Protein AF-A0A5C7QCT7-F1 (afdb_monomer_lite)

pLDDT: mean 80.95, std 17.1, range [27.09, 96.56]

Structure (mmCIF, N/CA/C/O backbone):
data_AF-A0A5C7QCT7-F1
#
_entry.id   AF-A0A5C7QCT7-F1
#
loop_
_atom_site.group_PDB
_atom_site.id
_atom_site.type_symbol
_atom_site.label_atom_id
_atom_site.label_alt_id
_atom_site.label_comp_id
_atom_site.label_asym_id
_atom_site.label_entity_id
_atom_site.label_seq_id
_atom_site.pdbx_PDB_ins_code
_atom_site.Cartn_x
_atom_site.Cartn_y
_atom_site.Cartn_z
_atom_site.occupancy
_atom_site.B_iso_or_equiv
_atom_site.auth_seq_id
_atom_site.auth_comp_id
_atom_site.auth_asym_id
_atom_site.auth_atom_id
_atom_site.pdbx_PDB_model_num
ATOM 1 N N . MET A 1 1 ? 19.331 42.816 -29.628 1.00 43.22 1 MET A N 1
ATOM 2 C CA . MET A 1 1 ? 18.236 43.019 -28.658 1.00 43.22 1 MET A CA 1
ATOM 3 C C . MET A 1 1 ? 16.959 42.459 -29.254 1.00 43.22 1 MET A C 1
ATOM 5 O O . MET A 1 1 ? 16.565 42.943 -30.300 1.00 43.22 1 MET A O 1
ATOM 9 N N . ILE A 1 2 ? 16.395 41.422 -28.635 1.00 27.62 2 ILE A N 1
ATOM 10 C CA . ILE A 1 2 ? 14.971 41.228 -28.303 1.00 27.62 2 ILE A CA 1
ATOM 11 C C . ILE A 1 2 ? 14.933 39.955 -27.448 1.00 27.62 2 ILE A C 1
ATOM 13 O O . ILE A 1 2 ? 15.479 38.917 -27.816 1.00 27.62 2 ILE A O 1
ATOM 17 N N . SER A 1 3 ? 14.366 40.104 -26.258 1.00 38.06 3 SER A N 1
ATOM 18 C CA . SER A 1 3 ? 14.102 39.074 -25.263 1.00 38.06 3 SER A CA 1
ATOM 19 C C . SER A 1 3 ? 13.035 38.099 -25.755 1.00 38.06 3 SER A C 1
ATOM 21 O O . SER A 1 3 ? 11.989 38.538 -26.229 1.00 38.06 3 SER A O 1
ATOM 23 N N . GLY A 1 4 ? 13.246 36.801 -25.553 1.00 30.11 4 GLY A N 1
ATOM 24 C CA . GLY A 1 4 ? 12.199 35.790 -25.657 1.00 30.11 4 GLY A CA 1
ATOM 25 C C . GLY A 1 4 ? 12.134 34.988 -24.368 1.00 30.11 4 GLY A C 1
ATOM 26 O O . GLY A 1 4 ? 12.815 33.977 -24.235 1.00 30.11 4 GLY A O 1
ATOM 27 N N . TRP A 1 5 ? 11.337 35.458 -23.411 1.00 27.09 5 TRP A N 1
ATOM 28 C CA . TRP A 1 5 ? 10.826 34.596 -22.351 1.00 27.09 5 TRP A CA 1
ATOM 29 C C . TRP A 1 5 ? 9.927 33.525 -22.982 1.00 27.09 5 TRP A C 1
ATOM 31 O O . TRP A 1 5 ? 9.072 33.833 -23.808 1.00 27.09 5 TRP A O 1
ATOM 41 N N . GLY A 1 6 ? 10.168 32.272 -22.599 1.00 32.69 6 GLY A N 1
ATOM 42 C CA . GLY A 1 6 ? 9.512 31.068 -23.119 1.00 32.69 6 GLY A CA 1
ATOM 43 C C . GLY A 1 6 ? 10.271 29.803 -22.705 1.00 32.69 6 GLY A C 1
ATOM 44 O O . GLY A 1 6 ? 10.499 28.911 -23.515 1.00 32.69 6 GLY A O 1
ATOM 45 N N . ILE A 1 7 ? 10.747 29.787 -21.457 1.00 42.41 7 ILE A N 1
ATOM 46 C CA . ILE A 1 7 ? 11.470 28.685 -20.819 1.00 42.41 7 ILE A CA 1
ATOM 47 C C . ILE A 1 7 ? 10.429 27.836 -20.067 1.00 42.41 7 ILE A C 1
ATOM 49 O O . ILE A 1 7 ? 9.897 28.289 -19.058 1.00 42.41 7 ILE A O 1
ATOM 53 N N . GLY A 1 8 ? 10.159 26.623 -20.579 1.00 42.16 8 GLY A N 1
ATOM 54 C CA . GLY A 1 8 ? 9.272 25.580 -20.009 1.00 42.16 8 GLY A CA 1
ATOM 55 C C . GLY A 1 8 ? 7.767 25.905 -20.074 1.00 42.16 8 GLY A C 1
ATOM 56 O O . GLY A 1 8 ? 7.447 27.067 -20.306 1.00 42.16 8 GLY A O 1
ATOM 57 N N . PRO A 1 9 ? 6.812 24.964 -19.860 1.00 40.19 9 PRO A N 1
ATOM 58 C CA . PRO A 1 9 ? 6.896 23.585 -19.342 1.00 40.19 9 PRO A CA 1
ATOM 59 C C . PRO A 1 9 ? 6.078 22.542 -20.172 1.00 40.19 9 PRO A C 1
ATOM 61 O O . PRO A 1 9 ? 5.426 22.890 -21.147 1.00 40.19 9 PRO A O 1
ATOM 64 N N . TYR A 1 10 ? 6.135 21.261 -19.772 1.00 30.91 10 TYR A N 1
ATOM 65 C CA . TYR A 1 10 ? 5.107 20.198 -19.885 1.00 30.91 10 TYR A CA 1
ATOM 66 C C . TYR A 1 10 ? 4.130 20.182 -21.090 1.00 30.91 10 TYR A C 1
ATOM 68 O O . TYR A 1 10 ? 3.283 21.056 -21.238 1.00 30.91 10 TYR A O 1
ATOM 76 N N . GLY A 1 11 ? 4.152 19.085 -21.871 1.00 33.38 11 GLY A N 1
ATOM 77 C CA . GLY A 1 11 ? 3.084 18.759 -22.839 1.00 33.38 11 GLY A CA 1
ATOM 78 C C . GLY A 1 11 ? 3.499 18.457 -24.287 1.00 33.38 11 GLY A C 1
ATOM 79 O O . GLY A 1 11 ? 2.642 18.462 -25.163 1.00 33.38 11 GLY A O 1
ATOM 80 N N . ARG A 1 12 ? 4.773 18.173 -24.592 1.00 37.97 12 ARG A N 1
ATOM 81 C CA . ARG A 1 12 ? 5.225 17.870 -25.970 1.00 37.97 12 ARG A CA 1
ATOM 82 C C . ARG A 1 12 ? 5.075 16.396 -26.373 1.00 37.97 12 ARG A C 1
ATOM 84 O O . ARG A 1 12 ? 6.008 15.790 -26.889 1.00 37.97 12 ARG A O 1
ATOM 91 N N . VAL A 1 13 ? 3.870 15.848 -26.232 1.00 39.47 13 VAL A N 1
ATOM 92 C CA . VAL A 1 13 ? 3.404 14.894 -27.250 1.00 39.47 13 VAL A CA 1
ATOM 93 C C . VAL A 1 13 ? 3.100 15.745 -28.480 1.00 39.47 13 VAL A C 1
ATOM 95 O O . VAL A 1 13 ? 2.254 16.636 -28.433 1.00 39.47 13 VAL A O 1
ATOM 98 N N . GLY A 1 14 ? 3.874 15.564 -29.547 1.00 36.72 14 GLY A N 1
ATOM 99 C CA . GLY A 1 14 ? 3.739 16.361 -30.760 1.00 36.72 14 GLY A CA 1
ATOM 100 C C . GLY A 1 14 ? 2.446 16.031 -31.501 1.00 36.72 14 GLY A C 1
ATOM 101 O O . GLY A 1 14 ? 2.358 15.000 -32.159 1.00 36.72 14 GLY A O 1
ATOM 102 N N . TRP A 1 15 ? 1.474 16.941 -31.450 1.00 34.75 15 TRP A N 1
ATOM 103 C CA . TRP A 1 15 ? 0.597 17.164 -32.596 1.00 34.75 15 TRP A CA 1
ATOM 104 C C . TRP A 1 15 ? 1.438 17.805 -33.699 1.00 34.75 15 TRP A C 1
ATOM 106 O O . TRP A 1 15 ? 2.032 18.864 -33.503 1.00 34.75 15 TRP A O 1
ATOM 116 N N . GLY A 1 16 ? 1.510 17.126 -34.839 1.00 33.88 16 GLY A N 1
ATOM 117 C CA . GLY A 1 16 ? 2.408 17.457 -35.938 1.00 33.88 16 GLY A CA 1
ATOM 118 C C . GLY A 1 16 ? 3.346 16.289 -36.180 1.00 33.88 16 GLY A C 1
ATOM 119 O O . GLY A 1 16 ? 4.324 16.102 -35.464 1.00 33.88 16 GLY A O 1
ATOM 120 N N . VAL A 1 17 ? 3.009 15.478 -37.179 1.00 36.09 17 VAL A N 1
ATOM 121 C CA . VAL A 1 17 ? 3.882 14.434 -37.710 1.00 36.09 17 VAL A CA 1
ATOM 122 C C . VAL A 1 17 ? 5.202 15.113 -38.071 1.00 36.09 17 VAL A C 1
ATOM 124 O O . VAL A 1 17 ? 5.250 15.882 -39.030 1.00 36.09 17 VAL A O 1
ATOM 127 N N . SER A 1 18 ? 6.255 14.901 -37.277 1.00 42.00 18 SER A N 1
ATOM 128 C CA . SER A 1 18 ? 7.597 15.294 -37.695 1.00 42.00 18 SER A CA 1
ATOM 129 C C . SER A 1 18 ? 7.842 14.638 -39.044 1.00 42.00 18 SER A C 1
ATOM 131 O O . SER A 1 18 ? 7.665 13.423 -39.176 1.00 42.00 18 SER A O 1
ATOM 133 N N . ALA A 1 19 ? 8.215 15.448 -40.038 1.00 43.91 19 ALA A N 1
ATOM 134 C CA . ALA A 1 19 ? 8.759 14.950 -41.292 1.00 43.91 19 ALA A CA 1
ATOM 135 C C . ALA A 1 19 ? 9.770 13.831 -40.980 1.00 43.91 19 ALA A C 1
ATOM 137 O O . ALA A 1 19 ? 10.462 13.941 -39.958 1.00 43.91 19 ALA A O 1
ATOM 138 N N . PRO A 1 20 ? 9.826 12.749 -41.780 1.00 51.75 20 PRO A N 1
ATOM 139 C CA . PRO A 1 20 ? 10.780 11.677 -41.542 1.00 51.75 20 PRO A CA 1
ATOM 140 C C . PRO A 1 20 ? 12.158 12.313 -41.398 1.00 51.75 20 PRO A C 1
ATOM 142 O O . PRO A 1 20 ? 12.655 12.967 -42.308 1.00 51.75 20 PRO A O 1
ATOM 145 N N . SER A 1 21 ? 12.717 12.212 -40.195 1.00 57.94 21 SER A N 1
ATOM 146 C CA . SER A 1 21 ? 14.095 12.609 -39.971 1.00 57.94 21 SER A CA 1
ATOM 147 C C . SER A 1 21 ? 14.936 11.715 -40.871 1.00 57.94 21 SER A C 1
ATOM 149 O O . SER A 1 21 ? 14.791 10.495 -40.825 1.00 57.94 21 SER A O 1
ATOM 151 N N . ASP A 1 22 ? 15.858 12.285 -41.640 1.00 69.00 22 ASP A N 1
ATOM 152 C CA . ASP A 1 22 ? 16.810 11.497 -42.439 1.00 69.00 22 ASP A CA 1
ATOM 153 C C . ASP A 1 22 ? 17.754 10.651 -41.558 1.00 69.00 22 ASP A C 1
ATOM 155 O O . ASP A 1 22 ? 18.641 9.958 -42.049 1.00 69.00 22 ASP A O 1
ATOM 159 N N . LYS A 1 23 ? 17.594 10.736 -40.230 1.00 81.44 23 LYS A N 1
ATOM 160 C CA . LYS A 1 23 ? 18.382 10.040 -39.219 1.00 81.44 23 LYS A CA 1
ATOM 161 C C . LYS A 1 23 ? 17.479 9.338 -38.211 1.00 81.44 23 LYS A C 1
ATOM 163 O O . LYS A 1 23 ? 16.585 9.964 -37.620 1.00 81.44 23 LYS A O 1
ATOM 168 N N . LEU A 1 24 ? 17.756 8.061 -37.983 1.00 86.12 24 LEU A N 1
ATOM 169 C CA . LEU A 1 24 ? 17.286 7.322 -36.820 1.00 86.12 24 LEU A CA 1
ATOM 170 C C . LEU A 1 24 ? 18.184 7.705 -35.634 1.00 86.12 24 LEU A C 1
ATOM 172 O O . LEU A 1 24 ? 19.406 7.642 -35.758 1.00 86.12 24 LEU A O 1
ATOM 176 N N . ILE A 1 25 ? 17.585 8.129 -34.519 1.00 89.06 25 ILE A N 1
ATOM 177 C CA . ILE A 1 25 ? 18.303 8.513 -33.294 1.00 89.06 25 ILE A CA 1
ATOM 178 C C . ILE A 1 25 ? 17.693 7.846 -32.059 1.00 89.06 25 ILE A C 1
ATOM 180 O O . ILE A 1 25 ? 16.474 7.648 -31.989 1.00 89.06 25 ILE A O 1
ATOM 184 N N . LEU A 1 26 ? 18.542 7.548 -31.074 1.00 91.25 26 LEU A N 1
ATOM 185 C CA . LEU A 1 26 ? 18.129 7.159 -29.727 1.00 91.25 26 LEU A CA 1
ATOM 186 C C . LEU A 1 26 ? 17.790 8.429 -28.933 1.00 91.25 26 LEU A C 1
ATOM 188 O O . LEU A 1 26 ? 18.645 9.286 -28.735 1.00 91.25 26 LEU A O 1
ATOM 192 N N . LEU A 1 27 ? 16.538 8.563 -28.500 1.00 90.94 27 LEU A N 1
ATOM 193 C CA . LEU A 1 27 ? 16.045 9.729 -27.763 1.00 90.94 27 LEU A CA 1
ATOM 194 C C . LEU A 1 27 ? 16.330 9.625 -26.266 1.00 90.94 27 LEU A C 1
ATOM 196 O O . LEU A 1 27 ? 16.757 10.599 -25.650 1.00 90.94 27 LEU A O 1
ATOM 200 N N . SER A 1 28 ? 16.061 8.461 -25.675 1.00 90.88 28 SER A N 1
ATOM 201 C CA . SER A 1 28 ? 16.277 8.227 -24.249 1.00 90.88 28 SER A CA 1
ATOM 202 C C . SER A 1 28 ? 16.467 6.748 -23.931 1.00 90.88 28 SER A C 1
ATOM 204 O O . SER A 1 28 ? 16.095 5.868 -24.713 1.00 90.88 28 SER A O 1
ATOM 206 N N . ALA A 1 29 ? 17.051 6.500 -22.761 1.00 93.19 29 ALA A N 1
ATOM 207 C CA . ALA A 1 29 ? 17.133 5.198 -22.122 1.00 93.19 29 ALA A CA 1
ATOM 208 C C . ALA A 1 29 ? 16.590 5.325 -20.696 1.00 93.19 29 ALA A C 1
ATOM 210 O O . ALA A 1 29 ? 16.866 6.316 -20.020 1.00 93.19 29 ALA A O 1
ATOM 211 N N . GLU A 1 30 ? 15.809 4.350 -20.244 1.00 91.50 30 GLU A N 1
ATOM 212 C CA . GLU A 1 30 ? 15.172 4.378 -18.924 1.00 91.50 30 GLU A CA 1
ATOM 213 C C . GLU A 1 30 ? 15.147 2.975 -18.319 1.00 91.50 30 GLU A C 1
ATOM 215 O O . GLU A 1 30 ? 14.733 2.016 -18.968 1.00 91.50 30 GLU A O 1
ATOM 220 N N . ALA A 1 31 ? 15.576 2.830 -17.064 1.00 91.38 31 ALA A N 1
ATOM 221 C CA . ALA A 1 31 ? 15.447 1.563 -16.355 1.00 91.38 31 ALA A CA 1
ATOM 222 C C . ALA A 1 31 ? 13.991 1.375 -15.901 1.00 91.38 31 ALA A C 1
ATOM 224 O O . ALA A 1 31 ? 13.511 2.084 -15.019 1.00 91.38 31 ALA A O 1
ATOM 225 N N . ILE A 1 32 ? 13.289 0.417 -16.506 1.00 88.25 32 ILE A N 1
ATOM 226 C CA . ILE A 1 32 ? 11.874 0.136 -16.209 1.00 88.25 32 ILE A CA 1
ATOM 227 C C . ILE A 1 32 ? 11.703 -1.013 -15.211 1.00 88.25 32 ILE A C 1
ATOM 229 O O . ILE A 1 32 ? 10.661 -1.131 -14.567 1.00 88.25 32 ILE A O 1
ATOM 233 N N . ARG A 1 33 ? 12.719 -1.875 -15.081 1.00 87.31 33 ARG A N 1
ATOM 234 C CA . ARG A 1 33 ? 12.805 -2.955 -14.087 1.00 87.31 33 ARG A CA 1
ATOM 235 C C . ARG A 1 33 ? 14.252 -3.143 -13.666 1.00 87.31 33 ARG A C 1
ATOM 237 O O . ARG A 1 33 ? 15.163 -2.654 -14.329 1.00 87.31 33 ARG A O 1
ATOM 244 N N . GLU A 1 34 ? 14.467 -3.903 -12.594 1.00 89.06 34 GLU A N 1
ATOM 245 C CA . GLU A 1 34 ? 15.812 -4.165 -12.073 1.00 89.06 34 GLU A CA 1
ATOM 246 C C . GLU A 1 34 ? 16.770 -4.699 -13.145 1.00 89.06 34 GLU A C 1
ATOM 248 O O . GLU A 1 34 ? 17.944 -4.365 -13.116 1.00 89.06 34 GLU A O 1
ATOM 253 N N . ASN A 1 35 ? 16.288 -5.484 -14.108 1.00 93.00 35 ASN A N 1
ATOM 254 C CA . ASN A 1 35 ? 17.076 -6.085 -15.184 1.00 93.00 35 ASN A CA 1
ATOM 255 C C . ASN A 1 35 ? 16.547 -5.736 -16.589 1.00 93.00 35 ASN A C 1
ATOM 257 O O . ASN A 1 35 ? 16.746 -6.515 -17.519 1.00 93.00 35 ASN A O 1
ATOM 261 N N . CYS A 1 36 ? 15.840 -4.614 -16.750 1.00 93.25 36 CYS A N 1
ATOM 262 C CA . CYS A 1 36 ? 15.274 -4.226 -18.042 1.00 93.25 36 CYS A CA 1
ATOM 263 C C . CYS A 1 36 ? 15.368 -2.716 -18.274 1.00 93.25 36 CYS A C 1
ATOM 265 O O . CYS A 1 36 ? 14.981 -1.915 -17.415 1.00 93.25 36 CYS A O 1
ATOM 267 N N . VAL A 1 37 ? 15.857 -2.344 -19.456 1.00 93.69 37 VAL A N 1
ATOM 268 C CA . VAL A 1 37 ? 16.038 -0.961 -19.900 1.00 93.69 37 VAL A CA 1
ATOM 269 C C . VAL A 1 37 ? 15.195 -0.728 -21.143 1.00 93.69 37 VAL A C 1
ATOM 271 O O . VAL A 1 37 ? 15.327 -1.446 -22.129 1.00 93.69 37 VAL A O 1
ATOM 274 N N . ARG A 1 38 ? 14.355 0.302 -21.114 1.00 93.50 38 ARG A N 1
ATOM 275 C CA . ARG A 1 38 ? 13.599 0.756 -22.275 1.00 93.50 38 ARG A CA 1
ATOM 276 C C . ARG A 1 38 ? 14.416 1.762 -23.063 1.00 93.50 38 ARG A C 1
ATOM 278 O O . ARG A 1 38 ? 14.886 2.751 -22.502 1.00 93.50 38 ARG A O 1
ATOM 285 N N . LEU A 1 39 ? 14.548 1.524 -24.362 1.00 93.81 39 LEU A N 1
ATOM 286 C CA . LEU A 1 39 ? 15.170 2.446 -25.306 1.00 93.81 39 LEU A CA 1
ATOM 287 C C . LEU A 1 39 ? 14.088 3.063 -26.187 1.00 93.81 39 LEU A C 1
ATOM 289 O O . LEU A 1 39 ? 13.294 2.333 -26.777 1.00 93.81 39 LEU A O 1
ATOM 293 N N . ASN A 1 40 ? 14.064 4.392 -26.283 1.00 92.06 40 ASN A N 1
ATOM 294 C CA . ASN A 1 40 ? 13.075 5.132 -27.067 1.00 92.06 40 ASN A CA 1
ATOM 295 C C . ASN A 1 40 ? 13.740 5.792 -28.276 1.00 92.06 40 ASN A C 1
ATOM 297 O O . ASN A 1 40 ? 14.731 6.506 -28.128 1.00 92.06 40 ASN A O 1
ATOM 301 N N . PHE A 1 41 ? 13.170 5.612 -29.463 1.00 90.62 41 PHE A N 1
ATOM 302 C CA . PHE A 1 41 ? 13.697 6.119 -30.728 1.00 90.62 41 PHE A CA 1
ATOM 303 C C . PHE A 1 41 ? 12.752 7.144 -31.357 1.00 90.62 41 PHE A C 1
ATOM 305 O O . PHE A 1 41 ? 11.551 7.187 -31.087 1.00 90.62 41 PHE A O 1
ATOM 312 N N . ASN A 1 42 ? 13.283 7.988 -32.243 1.00 87.50 42 ASN A N 1
ATOM 313 C CA . ASN A 1 42 ? 12.461 8.952 -32.982 1.00 87.50 42 ASN A CA 1
ATOM 314 C C . ASN A 1 42 ? 11.618 8.312 -34.103 1.00 87.50 42 ASN A C 1
ATOM 316 O O . ASN A 1 42 ? 10.686 8.945 -34.601 1.00 87.50 42 ASN A O 1
ATOM 320 N N . GLN A 1 43 ? 11.941 7.081 -34.509 1.00 88.00 43 GLN A N 1
ATOM 321 C CA . GLN A 1 43 ? 11.297 6.348 -35.600 1.00 88.00 43 GLN A CA 1
ATOM 322 C C . GLN A 1 43 ? 11.059 4.887 -35.218 1.00 88.00 43 GLN A C 1
ATOM 324 O O . GLN A 1 43 ? 11.633 4.381 -34.258 1.00 88.00 43 GLN A O 1
ATOM 329 N N . VAL A 1 44 ? 10.175 4.226 -35.969 1.00 88.62 44 VAL A N 1
ATOM 330 C CA . VAL A 1 44 ? 9.867 2.803 -35.782 1.00 88.62 44 VAL A CA 1
ATOM 331 C C . VAL A 1 44 ? 11.067 1.984 -36.230 1.00 88.62 44 VAL A C 1
ATOM 333 O O . VAL A 1 44 ? 11.583 2.206 -37.328 1.00 88.62 44 VAL A O 1
ATOM 336 N N . LEU A 1 45 ? 11.502 1.050 -35.393 1.00 88.88 45 LEU A N 1
ATOM 337 C CA . LEU A 1 45 ? 12.613 0.160 -35.705 1.00 88.88 45 LEU A CA 1
ATOM 338 C C . LEU A 1 45 ? 12.167 -0.992 -36.611 1.00 88.88 45 LEU A C 1
ATOM 340 O O . LEU A 1 45 ? 11.024 -1.443 -36.547 1.00 88.88 45 LEU A O 1
ATOM 344 N N . ALA A 1 46 ? 13.080 -1.488 -37.444 1.00 89.19 46 ALA A N 1
ATOM 345 C CA . ALA A 1 46 ? 12.894 -2.758 -38.129 1.00 89.19 46 ALA A CA 1
ATOM 346 C C . ALA A 1 46 ? 13.088 -3.894 -37.115 1.00 89.19 46 ALA A C 1
ATOM 348 O O . ALA A 1 46 ? 14.217 -4.257 -36.788 1.00 89.19 46 ALA A O 1
ATOM 349 N N . TYR A 1 47 ? 11.974 -4.407 -36.596 1.00 88.88 47 TYR A N 1
ATOM 350 C CA . TYR A 1 47 ? 11.929 -5.525 -35.661 1.00 88.88 47 TYR A CA 1
ATOM 351 C C . TYR A 1 47 ? 11.291 -6.720 -36.367 1.00 88.88 47 TYR A C 1
ATOM 353 O O . TYR A 1 47 ? 10.098 -6.691 -36.677 1.00 88.88 47 TYR A O 1
ATOM 361 N N . THR A 1 48 ? 12.088 -7.743 -36.674 1.00 84.44 48 THR A N 1
ATOM 362 C CA . THR A 1 48 ? 11.599 -8.948 -37.369 1.00 84.44 48 THR A CA 1
ATOM 363 C C . THR A 1 48 ? 11.653 -10.212 -36.520 1.00 84.44 48 THR A C 1
ATOM 365 O O . THR A 1 48 ? 11.074 -11.215 -36.922 1.00 84.44 48 THR A O 1
ATOM 368 N N . ASP A 1 49 ? 12.329 -10.165 -35.366 1.00 82.81 49 ASP A N 1
ATOM 369 C CA . ASP A 1 49 ? 12.607 -11.318 -34.489 1.00 82.81 49 ASP A CA 1
ATOM 370 C C . ASP A 1 49 ? 13.364 -12.469 -35.188 1.00 82.81 49 ASP A C 1
ATOM 372 O O . ASP A 1 49 ? 13.462 -13.592 -34.700 1.00 82.81 49 ASP A O 1
ATOM 376 N N . VAL A 1 50 ? 13.961 -12.179 -36.348 1.00 84.25 50 VAL A N 1
ATOM 377 C CA . VAL A 1 50 ? 14.827 -13.103 -37.094 1.00 84.25 50 VAL A CA 1
ATOM 378 C C . VAL A 1 50 ? 16.284 -12.949 -36.638 1.00 84.25 50 VAL A C 1
ATOM 380 O O . VAL A 1 50 ? 17.115 -13.804 -36.940 1.00 84.25 50 VAL A O 1
ATOM 383 N N . ARG A 1 51 ? 16.592 -11.880 -35.882 1.00 82.50 51 ARG A N 1
ATOM 384 C CA . ARG A 1 51 ? 17.927 -11.553 -35.344 1.00 82.50 51 ARG A CA 1
ATOM 385 C C . ARG A 1 51 ? 18.985 -11.473 -36.442 1.00 82.50 51 ARG A C 1
ATOM 387 O O . ARG A 1 51 ? 20.100 -11.968 -36.318 1.00 82.50 51 ARG A O 1
ATOM 394 N N . GLY A 1 52 ? 18.599 -10.866 -37.562 1.00 82.25 52 GLY A N 1
ATOM 395 C CA . GLY A 1 52 ? 19.550 -10.474 -38.592 1.00 82.25 52 GLY A CA 1
ATOM 396 C C . GLY A 1 52 ? 20.482 -9.368 -38.089 1.00 82.25 52 GLY A C 1
ATOM 397 O O . GLY A 1 52 ? 20.157 -8.648 -37.155 1.00 82.25 52 GLY A O 1
ATOM 398 N N . LEU A 1 53 ? 21.604 -9.165 -38.781 1.00 82.69 53 LEU A N 1
ATOM 399 C CA . LEU A 1 53 ? 22.666 -8.220 -38.394 1.00 82.69 53 LEU A CA 1
ATOM 400 C C . LEU A 1 53 ? 22.202 -6.778 -38.099 1.00 82.69 53 LEU A C 1
ATOM 402 O O . LEU A 1 53 ? 22.884 -6.035 -37.400 1.00 82.69 53 LEU A O 1
ATOM 406 N N . VAL A 1 54 ? 21.083 -6.360 -38.690 1.00 86.75 54 VAL A N 1
ATOM 407 C CA . VAL A 1 54 ? 20.499 -5.015 -38.542 1.00 86.75 54 VAL A CA 1
ATOM 408 C C . VAL A 1 54 ? 19.144 -5.029 -37.828 1.00 86.75 54 VAL A C 1
ATOM 410 O O . VAL A 1 54 ? 18.510 -3.983 -37.687 1.00 86.75 54 VAL A O 1
ATOM 413 N N . ASP A 1 55 ? 18.682 -6.212 -37.418 1.00 88.38 55 ASP A N 1
ATOM 414 C CA . ASP A 1 55 ? 17.399 -6.407 -36.751 1.00 88.38 55 ASP A CA 1
ATOM 415 C C . ASP A 1 55 ? 17.463 -5.815 -35.342 1.00 88.38 55 ASP A C 1
ATOM 417 O O . ASP A 1 55 ? 18.393 -6.073 -34.573 1.00 88.38 55 ASP A O 1
ATOM 421 N N . ALA A 1 56 ? 16.457 -5.022 -34.987 1.00 90.56 56 ALA A N 1
ATOM 422 C CA . ALA A 1 56 ? 16.339 -4.472 -33.645 1.00 90.56 56 ALA A CA 1
ATOM 423 C C . ALA A 1 56 ? 16.097 -5.549 -32.574 1.00 90.56 56 ALA A C 1
ATOM 425 O O . ALA A 1 56 ? 16.284 -5.277 -31.395 1.00 90.56 56 ALA A O 1
ATOM 426 N N . ALA A 1 57 ? 15.700 -6.765 -32.960 1.00 91.25 57 ALA A N 1
ATOM 427 C CA . ALA A 1 57 ? 15.565 -7.888 -32.035 1.00 91.25 57 ALA A CA 1
ATOM 428 C C . ALA A 1 57 ? 16.908 -8.496 -31.581 1.00 91.25 57 ALA A C 1
ATOM 430 O O . ALA A 1 57 ? 16.924 -9.297 -30.646 1.00 91.25 57 ALA A O 1
ATOM 431 N N . ASP A 1 58 ? 18.026 -8.162 -32.237 1.00 93.56 58 ASP A N 1
ATOM 432 C CA . ASP A 1 58 ? 19.340 -8.726 -31.919 1.00 93.56 58 ASP A CA 1
ATOM 433 C C . ASP A 1 58 ? 19.982 -8.020 -30.703 1.00 93.56 58 ASP A C 1
ATOM 435 O O . ASP A 1 58 ? 20.283 -6.825 -30.778 1.00 93.56 58 ASP A O 1
ATOM 439 N N . PRO A 1 59 ? 20.238 -8.721 -29.579 1.00 93.69 59 PRO A N 1
ATOM 440 C CA . PRO A 1 59 ? 20.906 -8.138 -28.416 1.00 93.69 59 PRO A CA 1
ATOM 441 C C . PRO A 1 59 ? 22.320 -7.619 -28.703 1.00 93.69 59 PRO A C 1
ATOM 443 O O . PRO A 1 59 ? 22.758 -6.692 -28.022 1.00 93.69 59 PRO A O 1
ATOM 446 N N . GLU A 1 60 ? 23.027 -8.160 -29.705 1.00 93.44 60 GLU A N 1
ATOM 447 C CA . GLU A 1 60 ? 24.383 -7.711 -30.069 1.00 93.44 60 GLU A CA 1
ATOM 448 C C . GLU A 1 60 ? 24.414 -6.270 -30.605 1.00 93.44 60 GLU A C 1
ATOM 450 O O . GLU A 1 60 ? 25.458 -5.607 -30.602 1.00 93.44 60 GLU A O 1
ATOM 455 N N . ASN A 1 61 ? 23.256 -5.749 -31.016 1.00 93.75 61 ASN A N 1
ATOM 456 C CA . ASN A 1 61 ? 23.089 -4.365 -31.441 1.00 93.75 61 ASN A CA 1
ATOM 457 C C . ASN A 1 61 ? 23.044 -3.376 -30.269 1.00 93.75 61 ASN A C 1
ATOM 459 O O . ASN A 1 61 ? 23.047 -2.163 -30.488 1.00 93.75 61 ASN A O 1
ATOM 463 N N . TYR A 1 62 ? 23.069 -3.855 -29.024 1.00 95.56 62 TYR A N 1
ATOM 464 C CA . TYR A 1 62 ? 22.985 -3.017 -27.836 1.00 95.56 62 TYR A CA 1
ATOM 465 C C . TYR A 1 62 ? 24.146 -3.281 -26.881 1.00 95.56 62 TYR A C 1
ATOM 467 O O . TYR A 1 62 ? 24.661 -4.389 -26.766 1.00 95.56 62 TYR A O 1
ATOM 475 N N . ALA A 1 63 ? 24.567 -2.243 -26.163 1.00 95.75 63 ALA A N 1
ATOM 476 C CA . ALA A 1 63 ? 25.510 -2.379 -25.058 1.00 95.75 63 ALA A CA 1
ATOM 477 C C . ALA A 1 63 ? 25.085 -1.468 -23.911 1.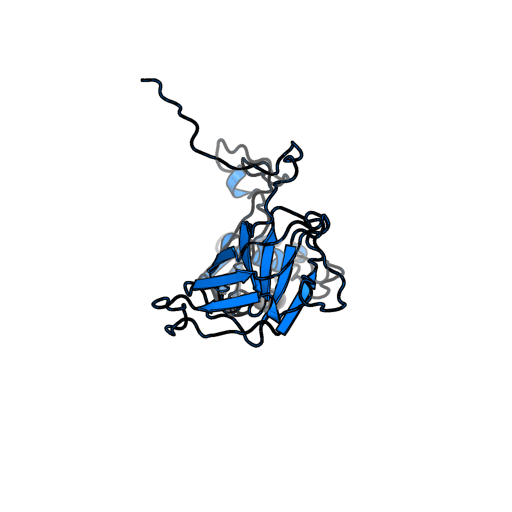00 95.75 63 ALA A C 1
ATOM 479 O O . ALA A 1 63 ? 24.681 -0.330 -24.141 1.00 95.75 63 ALA A O 1
ATOM 480 N N . ILE A 1 64 ? 25.182 -1.961 -22.679 1.00 96.25 64 ILE A N 1
ATOM 481 C CA . ILE A 1 64 ? 24.883 -1.191 -21.474 1.00 96.25 64 ILE A CA 1
ATOM 482 C C . ILE A 1 64 ? 26.154 -1.131 -20.637 1.00 96.25 64 ILE A C 1
ATOM 484 O O . ILE A 1 64 ? 26.593 -2.136 -20.084 1.00 96.25 64 ILE A O 1
ATOM 488 N N . GLU A 1 65 ? 26.757 0.049 -20.551 1.00 95.94 65 GLU A N 1
ATOM 489 C CA . GLU A 1 65 ? 28.035 0.235 -19.865 1.00 95.94 65 GLU A CA 1
ATOM 490 C C . GLU A 1 65 ? 27.837 1.060 -18.585 1.00 95.94 65 GLU A C 1
ATOM 492 O O . GLU A 1 65 ? 27.112 2.061 -18.609 1.00 95.94 65 GLU A O 1
ATOM 497 N N . PRO A 1 66 ? 28.441 0.663 -17.450 1.00 96.06 66 PRO A N 1
ATOM 498 C CA . PRO A 1 66 ? 28.400 1.461 -16.232 1.00 96.06 66 PRO A CA 1
ATOM 499 C C . PRO A 1 66 ? 29.197 2.757 -16.414 1.00 96.06 66 PRO A C 1
ATOM 501 O O . PRO A 1 66 ? 30.270 2.760 -17.018 1.00 96.06 66 PRO A O 1
ATOM 504 N N . VAL A 1 67 ? 28.694 3.864 -15.865 1.00 96.12 67 VAL A N 1
ATOM 505 C CA . VAL A 1 67 ? 29.427 5.136 -15.854 1.00 96.12 67 VAL A CA 1
ATOM 506 C C . VAL A 1 67 ? 30.424 5.126 -14.701 1.00 96.12 67 VAL A C 1
ATOM 508 O O . VAL A 1 67 ? 30.044 4.998 -13.531 1.00 96.12 67 VAL A O 1
ATOM 511 N N . GLU A 1 68 ? 31.704 5.272 -15.039 1.00 93.06 68 GLU A N 1
ATOM 512 C CA . GLU A 1 68 ? 32.799 5.282 -14.072 1.00 93.06 68 GLU A CA 1
ATOM 513 C C . GLU A 1 68 ? 32.613 6.389 -13.021 1.00 93.06 68 GLU A C 1
ATOM 515 O O . GLU A 1 68 ? 32.190 7.504 -13.324 1.00 93.06 68 GLU A O 1
ATOM 520 N N . GLY A 1 69 ? 32.907 6.066 -11.759 1.00 89.12 69 GLY A N 1
ATOM 521 C CA . GLY A 1 69 ? 32.786 7.000 -10.637 1.00 89.12 69 GLY A CA 1
ATOM 522 C C . GLY A 1 69 ? 31.378 7.138 -10.050 1.00 89.12 69 GLY A C 1
ATOM 523 O O . GLY A 1 69 ? 31.216 7.845 -9.057 1.00 89.12 69 GLY A O 1
ATOM 524 N N . THR A 1 70 ? 30.366 6.455 -10.598 1.00 92.31 70 THR A N 1
ATOM 525 C CA . THR A 1 70 ? 29.022 6.437 -9.999 1.00 92.31 70 THR A CA 1
ATOM 526 C C . THR A 1 70 ? 28.861 5.303 -8.986 1.00 92.31 70 THR A C 1
ATOM 528 O O . THR A 1 70 ? 29.282 4.168 -9.223 1.00 92.31 70 THR A O 1
ATOM 531 N N . ILE A 1 71 ? 28.266 5.631 -7.837 1.00 90.38 71 ILE A N 1
ATOM 532 C CA . ILE A 1 71 ? 28.075 4.734 -6.691 1.00 90.38 71 ILE A CA 1
ATOM 533 C C . ILE A 1 71 ? 26.572 4.621 -6.431 1.00 90.38 71 ILE A C 1
ATOM 535 O O . ILE A 1 71 ? 25.877 5.638 -6.393 1.00 90.38 71 ILE A O 1
ATOM 539 N N . GLY A 1 72 ? 26.074 3.395 -6.297 1.00 88.69 72 GLY A N 1
ATOM 540 C CA . GLY A 1 72 ? 24.677 3.140 -5.958 1.00 88.69 72 GLY A CA 1
ATOM 541 C C . GLY A 1 72 ? 24.387 3.371 -4.476 1.00 88.69 72 GLY A C 1
ATOM 542 O O . GLY A 1 72 ? 25.293 3.497 -3.655 1.00 88.69 72 GLY A O 1
ATOM 543 N N . GLU A 1 73 ? 23.110 3.384 -4.103 1.00 86.69 73 GLU A N 1
ATOM 544 C CA . GLU A 1 73 ? 22.682 3.427 -2.695 1.00 86.69 73 GLU A CA 1
ATOM 545 C C . GLU A 1 73 ? 23.200 2.249 -1.853 1.00 86.69 73 GLU A C 1
ATOM 547 O O . GLU A 1 73 ? 23.284 2.348 -0.631 1.00 86.69 73 GLU A O 1
ATOM 552 N N . ASP A 1 74 ? 23.608 1.152 -2.491 1.00 84.94 74 ASP A N 1
ATOM 553 C CA . ASP A 1 74 ? 24.284 0.028 -1.842 1.00 84.94 74 ASP A CA 1
ATOM 554 C C . ASP A 1 74 ? 25.752 0.321 -1.472 1.00 84.94 74 ASP A C 1
ATOM 556 O O . ASP A 1 74 ? 26.423 -0.535 -0.895 1.00 84.94 74 ASP A O 1
ATOM 560 N N . GLY A 1 75 ? 26.261 1.517 -1.783 1.00 87.50 75 GLY A N 1
ATOM 561 C CA . GLY A 1 75 ? 27.642 1.924 -1.522 1.00 87.50 75 GLY A CA 1
ATOM 562 C C . GLY A 1 75 ? 28.660 1.270 -2.457 1.00 87.50 75 GLY A C 1
ATOM 563 O O . GLY A 1 75 ? 29.865 1.401 -2.234 1.00 87.50 75 GLY A O 1
ATOM 564 N N . LEU A 1 76 ? 28.201 0.569 -3.497 1.00 89.88 76 LEU A N 1
ATOM 565 C CA . LEU A 1 76 ? 29.047 -0.120 -4.464 1.00 89.88 76 LEU A CA 1
ATOM 566 C C . LEU A 1 76 ? 29.069 0.633 -5.805 1.00 89.88 76 LEU A C 1
ATOM 568 O O . LEU A 1 76 ? 28.094 1.297 -6.167 1.00 89.88 76 LEU A O 1
ATOM 572 N N . PRO A 1 77 ? 30.171 0.546 -6.572 1.00 92.25 77 PRO A N 1
ATOM 573 C CA . PRO A 1 77 ? 30.232 1.139 -7.902 1.00 92.25 77 PRO A CA 1
ATOM 574 C C . PRO A 1 77 ? 29.239 0.470 -8.863 1.00 92.25 77 PRO A C 1
ATOM 576 O O . PRO A 1 77 ? 28.867 -0.697 -8.693 1.00 92.25 77 PRO A O 1
ATOM 579 N N . ALA A 1 78 ? 28.831 1.206 -9.900 1.00 92.62 78 ALA A N 1
ATOM 580 C CA . ALA A 1 78 ? 27.984 0.679 -10.966 1.00 92.62 78 ALA A CA 1
ATOM 581 C C . ALA A 1 78 ? 28.591 -0.602 -11.572 1.00 92.62 78 ALA A C 1
ATOM 583 O O . ALA A 1 78 ? 29.706 -0.600 -12.096 1.00 92.62 78 ALA A O 1
ATOM 584 N N . ARG A 1 79 ? 27.861 -1.721 -11.485 1.00 91.12 79 ARG A N 1
ATOM 585 C CA . ARG A 1 79 ? 28.339 -3.021 -11.982 1.00 91.12 79 ARG A CA 1
ATOM 586 C C . ARG A 1 79 ? 28.100 -3.171 -13.484 1.00 91.12 79 ARG A C 1
ATOM 588 O O . ARG A 1 79 ? 27.064 -2.700 -13.954 1.00 91.12 79 ARG A O 1
ATOM 595 N N . PRO A 1 80 ? 28.970 -3.884 -14.222 1.00 93.25 80 PRO A N 1
ATOM 596 C CA . PRO A 1 80 ? 28.715 -4.216 -15.620 1.00 93.25 80 PRO A CA 1
ATOM 597 C C . PRO A 1 80 ? 27.519 -5.167 -15.755 1.00 93.25 80 PRO A C 1
ATOM 599 O O . PRO A 1 80 ? 27.326 -6.058 -14.920 1.00 93.25 80 PRO A O 1
ATOM 602 N N . VAL A 1 81 ? 26.733 -4.966 -16.811 1.00 94.75 81 VAL A N 1
ATOM 603 C CA . VAL A 1 81 ? 25.544 -5.750 -17.177 1.00 94.75 81 VAL A CA 1
ATOM 604 C C . VAL A 1 81 ? 25.543 -5.967 -18.690 1.00 94.75 81 VAL A C 1
ATOM 606 O O . VAL A 1 81 ? 26.061 -5.131 -19.427 1.00 94.75 81 VAL A O 1
ATOM 609 N N . PHE A 1 82 ? 24.971 -7.072 -19.160 1.00 95.94 82 PHE A N 1
ATOM 610 C CA . PHE A 1 82 ? 25.009 -7.446 -20.576 1.00 95.94 82 PHE A CA 1
ATOM 611 C C . PHE A 1 82 ? 23.599 -7.692 -21.126 1.00 95.94 82 PHE A C 1
ATOM 613 O O . PHE A 1 82 ? 22.813 -8.367 -20.456 1.00 95.94 82 PHE A O 1
ATOM 620 N N . PRO A 1 83 ? 23.260 -7.177 -22.325 1.00 96.38 83 PRO A N 1
ATOM 621 C CA . PRO A 1 83 ? 22.012 -7.510 -23.010 1.00 96.38 83 PRO A CA 1
ATOM 622 C C . PRO A 1 83 ? 21.899 -9.005 -23.325 1.00 96.38 83 PRO A C 1
ATOM 624 O O . PRO A 1 83 ? 22.844 -9.615 -23.817 1.00 96.38 83 PRO A O 1
ATOM 627 N N . VAL A 1 84 ? 20.732 -9.587 -23.055 1.00 95.88 84 VAL A N 1
ATOM 628 C CA . VAL A 1 84 ? 20.425 -11.011 -23.287 1.00 95.88 84 VAL A CA 1
ATOM 629 C C . VAL A 1 84 ? 19.253 -11.185 -24.248 1.00 95.88 84 VAL A C 1
ATOM 631 O O . VAL A 1 84 ? 19.228 -12.133 -25.031 1.00 95.88 84 VAL A O 1
ATOM 634 N N . LEU A 1 85 ? 18.271 -10.286 -24.191 1.00 93.88 85 LEU A N 1
ATOM 635 C CA . LEU A 1 85 ? 17.050 -10.363 -24.987 1.00 93.88 85 LEU A CA 1
ATOM 636 C C . LEU A 1 85 ? 16.543 -8.954 -25.299 1.00 93.88 85 LEU A C 1
ATOM 638 O O . LEU A 1 85 ? 16.661 -8.059 -24.464 1.00 93.88 85 LEU A O 1
ATOM 642 N N . VAL A 1 86 ? 15.959 -8.773 -26.483 1.00 93.69 86 VAL A N 1
ATOM 643 C CA . VAL A 1 86 ? 15.309 -7.525 -26.889 1.00 93.69 86 VAL A CA 1
ATOM 644 C C . VAL A 1 86 ? 13.889 -7.820 -27.344 1.00 93.69 86 VAL A C 1
ATOM 646 O O . VAL A 1 86 ? 13.662 -8.598 -28.271 1.00 93.69 86 VAL A O 1
ATOM 649 N N . GLU A 1 87 ? 12.927 -7.178 -26.697 1.00 91.75 87 GLU A N 1
ATOM 650 C CA . GLU A 1 87 ? 11.508 -7.314 -27.007 1.00 91.75 87 GLU A CA 1
ATOM 651 C C . GLU A 1 87 ? 10.948 -5.979 -27.483 1.00 91.75 87 GLU A C 1
ATOM 653 O O . GLU A 1 87 ? 11.308 -4.915 -26.979 1.00 91.75 87 GLU A O 1
ATOM 658 N N . GLN A 1 88 ? 10.038 -6.018 -28.451 1.00 87.00 88 GLN A N 1
ATOM 659 C CA . GLN A 1 88 ? 9.277 -4.829 -28.802 1.00 87.00 88 GLN A CA 1
ATOM 660 C C . GLN A 1 88 ? 8.314 -4.487 -27.660 1.00 87.00 88 GLN A C 1
ATOM 662 O O . GLN A 1 88 ? 7.586 -5.348 -27.161 1.00 87.00 88 GLN A O 1
ATOM 667 N N . THR A 1 89 ? 8.294 -3.222 -27.243 1.00 81.50 89 THR A N 1
ATOM 668 C CA . THR A 1 89 ? 7.430 -2.781 -26.148 1.00 81.50 89 THR A CA 1
ATOM 669 C C . THR A 1 89 ? 5.947 -2.996 -26.500 1.00 81.50 89 THR A C 1
ATOM 671 O O . THR A 1 89 ? 5.495 -2.624 -27.582 1.00 81.50 89 THR A O 1
ATOM 674 N N . THR A 1 90 ? 5.164 -3.535 -25.560 1.00 67.94 90 THR A N 1
ATOM 675 C CA . THR A 1 90 ? 3.711 -3.788 -25.699 1.00 67.94 90 THR A CA 1
ATOM 676 C C . THR A 1 90 ? 2.829 -2.561 -25.430 1.00 67.94 90 THR A C 1
ATOM 678 O O . THR A 1 90 ? 1.606 -2.671 -25.365 1.00 67.94 90 THR A O 1
ATOM 681 N N . ASP A 1 91 ? 3.436 -1.386 -25.265 1.00 64.81 91 ASP A N 1
ATOM 682 C CA . ASP A 1 91 ? 2.742 -0.137 -24.964 1.00 64.81 91 ASP A CA 1
ATOM 683 C C . ASP A 1 91 ? 2.007 0.376 -26.220 1.00 64.81 91 ASP A C 1
ATOM 685 O O . ASP A 1 91 ? 2.658 0.741 -27.211 1.00 64.81 91 ASP A O 1
ATOM 689 N N . PRO A 1 92 ? 0.660 0.434 -26.199 1.00 56.16 92 PRO A N 1
ATOM 690 C CA . PRO A 1 92 ? -0.138 0.823 -27.357 1.00 56.16 92 PRO A CA 1
ATOM 691 C C . PRO A 1 92 ? 0.082 2.282 -27.783 1.00 56.16 92 PRO A C 1
ATOM 693 O O . PRO A 1 92 ? -0.311 2.655 -28.886 1.00 56.16 92 PRO A O 1
ATOM 696 N N . PHE A 1 93 ? 0.716 3.114 -26.951 1.00 55.59 93 PHE A N 1
ATOM 697 C CA . PHE A 1 93 ? 0.977 4.519 -27.262 1.00 55.59 93 PHE A CA 1
ATOM 698 C C . PHE A 1 93 ? 2.330 4.755 -27.954 1.00 55.59 93 PHE A C 1
ATOM 700 O O . PHE A 1 93 ? 2.588 5.866 -28.421 1.00 55.59 93 PHE A O 1
ATOM 707 N N . VAL A 1 94 ? 3.188 3.730 -28.058 1.00 63.09 94 VAL A N 1
ATOM 708 C CA . VAL A 1 94 ? 4.603 3.890 -28.449 1.00 63.09 94 VAL A CA 1
ATOM 709 C C . VAL A 1 94 ? 4.940 3.272 -29.822 1.00 63.09 94 VAL A C 1
ATOM 711 O O . VAL A 1 94 ? 6.025 3.494 -30.359 1.00 63.09 94 VAL A O 1
ATOM 714 N N . ASN A 1 95 ? 3.982 2.591 -30.469 1.00 68.25 95 ASN A N 1
ATOM 715 C CA . ASN A 1 95 ? 3.982 2.234 -31.903 1.00 68.25 95 ASN A CA 1
ATOM 716 C C . ASN A 1 95 ? 5.325 1.705 -32.462 1.00 68.25 95 ASN A C 1
ATOM 718 O O . ASN A 1 95 ? 5.781 2.153 -33.513 1.00 68.25 95 ASN A O 1
ATOM 722 N N . GLY A 1 96 ? 5.997 0.783 -31.761 1.00 74.50 96 GLY A N 1
ATOM 723 C CA . GLY A 1 96 ? 7.251 0.166 -32.232 1.00 74.50 96 GLY A CA 1
ATOM 724 C C . GLY A 1 96 ? 8.465 1.095 -32.316 1.00 74.50 96 GLY A C 1
ATOM 725 O O . GLY A 1 96 ? 9.471 0.750 -32.935 1.00 74.50 96 GLY A O 1
ATOM 726 N N . ARG A 1 97 ? 8.385 2.275 -31.694 1.00 86.88 97 ARG A N 1
ATOM 727 C CA . ARG A 1 97 ? 9.522 3.191 -31.510 1.00 86.88 97 ARG A CA 1
ATOM 728 C C . ARG A 1 97 ? 10.327 2.896 -30.254 1.00 86.88 97 ARG A C 1
ATOM 730 O O . ARG A 1 97 ? 11.322 3.571 -30.011 1.00 86.88 97 ARG A O 1
ATOM 737 N N . SER A 1 98 ? 9.896 1.915 -29.472 1.00 90.31 98 SER A N 1
ATOM 738 C CA . SER A 1 98 ? 10.576 1.517 -28.253 1.00 90.31 98 SER A CA 1
ATOM 739 C C . SER A 1 98 ? 10.728 0.016 -28.170 1.00 90.31 98 SER A C 1
ATOM 741 O O . SER A 1 98 ? 9.893 -0.750 -28.665 1.00 90.31 98 SER A O 1
ATOM 743 N N . ILE A 1 99 ? 11.832 -0.362 -27.546 1.00 92.06 99 ILE A N 1
ATOM 744 C CA . ILE A 1 99 ? 12.220 -1.737 -27.280 1.00 92.06 99 ILE A CA 1
ATOM 745 C C . ILE A 1 99 ? 12.654 -1.849 -25.825 1.00 92.06 99 ILE A C 1
ATOM 747 O O . ILE A 1 99 ? 13.221 -0.914 -25.248 1.00 92.06 99 ILE A O 1
ATOM 751 N N . ASP A 1 100 ? 12.401 -3.016 -25.260 1.00 94.25 100 ASP A N 1
ATOM 752 C CA . ASP A 1 100 ? 12.771 -3.392 -23.912 1.00 94.25 100 ASP A CA 1
ATOM 753 C C . ASP A 1 100 ? 13.979 -4.336 -24.011 1.00 94.25 100 ASP A C 1
ATOM 755 O O . ASP A 1 100 ? 13.897 -5.436 -24.560 1.00 94.25 100 ASP A O 1
ATOM 759 N N . VAL A 1 101 ? 15.127 -3.876 -23.514 1.00 94.81 101 VAL A N 1
ATOM 760 C CA . VAL A 1 101 ? 16.389 -4.621 -23.491 1.00 94.81 101 VAL A CA 1
ATOM 761 C C . VAL A 1 101 ? 16.547 -5.270 -22.122 1.00 94.81 101 VAL A C 1
ATOM 763 O O . VAL A 1 101 ? 16.711 -4.595 -21.102 1.00 94.81 101 VAL A O 1
ATOM 766 N N . TRP A 1 102 ? 16.504 -6.594 -22.100 1.00 96.06 102 TRP A N 1
ATOM 767 C CA . TRP A 1 102 ? 16.676 -7.419 -20.913 1.00 96.06 102 TRP A CA 1
ATOM 768 C C . TRP A 1 102 ? 18.142 -7.743 -20.668 1.00 96.06 102 TRP A C 1
ATOM 770 O O . TRP A 1 102 ? 18.893 -8.047 -21.595 1.00 96.06 102 TRP A O 1
ATOM 780 N N . LEU A 1 103 ? 18.527 -7.709 -19.398 1.00 96.12 103 LEU A N 1
ATOM 781 C CA . LEU A 1 103 ? 19.904 -7.835 -18.944 1.00 96.12 103 LEU A CA 1
ATOM 782 C C . LEU A 1 103 ? 20.134 -9.154 -18.204 1.00 96.12 103 LEU A C 1
ATOM 784 O O . LEU A 1 103 ? 19.227 -9.695 -17.568 1.00 96.12 103 LEU A O 1
ATOM 788 N N . ASP A 1 104 ? 21.376 -9.633 -18.237 1.00 95.56 104 ASP A N 1
ATOM 789 C CA . ASP A 1 104 ? 21.823 -10.863 -17.570 1.00 95.56 104 ASP A CA 1
ATOM 790 C C . ASP A 1 104 ? 21.693 -10.813 -16.040 1.00 95.56 104 ASP A C 1
ATOM 792 O O . ASP A 1 104 ? 21.548 -11.841 -15.377 1.00 95.56 104 ASP A O 1
ATOM 796 N N . ARG A 1 105 ? 21.744 -9.610 -15.465 1.00 91.75 105 ARG A N 1
ATOM 797 C CA . ARG A 1 105 ? 21.626 -9.359 -14.029 1.00 91.75 105 ARG A CA 1
ATOM 798 C C . ARG A 1 105 ? 20.973 -8.009 -13.761 1.00 91.75 105 ARG A C 1
ATOM 800 O O . ARG A 1 105 ? 20.847 -7.163 -14.642 1.00 91.75 105 ARG A O 1
ATOM 807 N N . ARG A 1 106 ? 20.600 -7.791 -12.501 1.00 91.94 106 ARG A N 1
ATOM 808 C CA . ARG A 1 106 ? 20.061 -6.507 -12.041 1.00 91.94 106 ARG A CA 1
ATOM 809 C C . ARG A 1 106 ? 21.074 -5.360 -12.175 1.00 91.94 106 ARG A C 1
ATOM 811 O O . ARG A 1 106 ? 22.254 -5.535 -11.870 1.00 91.94 106 ARG A O 1
ATOM 818 N N . LEU A 1 107 ? 20.603 -4.172 -12.534 1.00 92.31 107 LEU A N 1
ATOM 819 C CA . LEU A 1 107 ? 21.324 -2.900 -12.485 1.00 92.31 107 LEU A CA 1
ATOM 820 C C . LEU A 1 107 ? 21.738 -2.570 -11.044 1.00 92.31 107 LEU A C 1
ATOM 822 O O . LEU A 1 107 ? 21.124 -3.046 -10.084 1.00 92.31 107 LEU A O 1
ATOM 826 N N . SER A 1 108 ? 22.812 -1.800 -10.868 1.00 92.44 108 SER A N 1
ATOM 827 C CA . SER A 1 108 ? 23.119 -1.172 -9.576 1.00 92.44 108 SER A CA 1
ATOM 828 C C . SER A 1 108 ? 22.012 -0.177 -9.211 1.00 92.44 108 SER A C 1
ATOM 830 O O . SER A 1 108 ? 21.438 0.432 -10.116 1.00 92.44 108 SER A O 1
ATOM 832 N N . PRO A 1 109 ? 21.685 -0.019 -7.919 1.00 90.38 109 PRO A N 1
ATOM 833 C CA . PRO A 1 109 ? 20.622 0.883 -7.499 1.00 90.38 109 PRO A CA 1
ATOM 834 C C . PRO A 1 109 ? 20.970 2.346 -7.800 1.00 90.38 109 PRO A C 1
ATOM 836 O O . PRO A 1 109 ? 22.146 2.713 -7.875 1.00 90.38 109 PRO A O 1
ATOM 839 N N . TYR A 1 110 ? 19.948 3.194 -7.942 1.00 87.38 110 TYR A N 1
ATOM 840 C CA . TYR A 1 110 ? 20.113 4.655 -7.955 1.00 87.38 110 TYR A CA 1
ATOM 841 C C . TYR A 1 110 ? 21.036 5.106 -6.799 1.00 87.38 110 TYR A C 1
ATOM 843 O O . TYR A 1 110 ? 20.980 4.490 -5.737 1.00 87.38 110 TYR A O 1
ATOM 851 N N . PRO A 1 111 ? 21.904 6.127 -6.958 1.00 90.69 111 PRO A N 1
ATOM 852 C CA . PRO A 1 111 ? 22.129 6.979 -8.130 1.00 90.69 111 PRO A CA 1
ATOM 853 C C . PRO A 1 111 ? 23.191 6.456 -9.114 1.00 90.69 111 PRO A C 1
ATOM 855 O O . PRO A 1 111 ? 23.714 7.245 -9.906 1.00 90.69 111 PRO A O 1
ATOM 858 N N . ALA A 1 112 ? 23.519 5.157 -9.103 1.00 92.31 112 ALA A N 1
ATOM 859 C CA . ALA A 1 112 ? 24.425 4.581 -10.098 1.00 92.31 112 ALA A CA 1
ATOM 860 C C . ALA A 1 112 ? 23.911 4.852 -11.524 1.00 92.31 112 ALA A C 1
ATOM 862 O O . ALA A 1 112 ? 22.716 4.695 -11.800 1.00 92.31 112 ALA A O 1
ATOM 863 N N . GLN A 1 113 ? 24.807 5.259 -12.427 1.00 94.94 113 GLN A N 1
ATOM 864 C CA . GLN A 1 113 ? 24.448 5.593 -13.805 1.00 94.94 113 GLN A CA 1
ATOM 865 C C . GLN A 1 113 ? 25.000 4.579 -14.792 1.00 94.94 113 GLN A C 1
ATOM 867 O O . GLN A 1 113 ? 26.057 3.973 -14.603 1.00 94.94 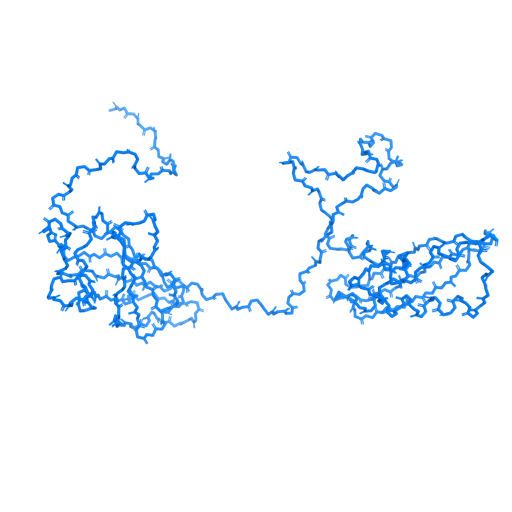113 GLN A O 1
ATOM 872 N N . TYR A 1 114 ? 24.277 4.469 -15.893 1.00 96.56 114 TYR A N 1
ATOM 873 C CA . TYR A 1 114 ? 24.591 3.622 -17.022 1.00 96.56 114 TYR A CA 1
ATOM 874 C C . TYR A 1 114 ? 24.467 4.420 -18.315 1.00 96.56 114 TYR A C 1
ATOM 876 O O . TYR A 1 114 ? 23.721 5.399 -18.408 1.00 96.56 114 TYR A O 1
ATOM 884 N N . ARG A 1 115 ? 25.196 3.979 -19.335 1.00 96.50 115 ARG A N 1
ATOM 885 C CA . ARG A 1 115 ? 25.092 4.478 -20.700 1.00 96.50 115 ARG A CA 1
ATOM 886 C C . ARG A 1 115 ? 24.638 3.341 -21.599 1.00 96.50 115 ARG A C 1
ATOM 888 O O . ARG A 1 115 ? 25.325 2.330 -21.729 1.00 96.50 115 ARG A O 1
ATOM 895 N N . ALA A 1 116 ? 23.471 3.512 -22.204 1.00 96.50 116 ALA A N 1
ATOM 896 C CA . ALA A 1 116 ? 22.978 2.614 -23.230 1.00 96.50 116 ALA A CA 1
ATOM 897 C C . ALA A 1 116 ? 23.546 3.033 -24.582 1.00 96.50 116 ALA A C 1
ATOM 899 O O . ALA A 1 116 ? 23.501 4.212 -24.928 1.00 96.50 116 ALA A O 1
ATOM 900 N N . PHE A 1 117 ? 24.041 2.070 -25.344 1.00 95.50 117 PHE A N 1
ATOM 901 C CA . PHE A 1 117 ? 24.459 2.219 -26.728 1.00 95.50 117 PHE A CA 1
ATOM 902 C C . PHE A 1 117 ? 23.536 1.397 -27.613 1.00 95.50 117 PHE A C 1
ATOM 904 O O . PHE A 1 117 ? 23.289 0.227 -27.325 1.00 95.50 117 PHE A O 1
ATOM 911 N N . ALA A 1 118 ? 23.082 1.996 -28.706 1.00 93.50 118 ALA A N 1
ATOM 912 C CA . ALA A 1 118 ? 22.369 1.312 -29.770 1.00 93.50 118 ALA A CA 1
ATOM 913 C C . ALA A 1 118 ? 23.202 1.415 -31.055 1.00 93.50 118 ALA A C 1
ATOM 915 O O . ALA A 1 118 ? 23.669 2.493 -31.436 1.00 93.50 118 ALA A O 1
ATOM 916 N N . ARG A 1 119 ? 23.443 0.273 -31.695 1.00 87.69 119 ARG A N 1
ATOM 917 C CA . ARG A 1 119 ? 24.387 0.093 -32.800 1.00 87.69 119 ARG A CA 1
ATOM 918 C C . ARG A 1 119 ? 23.698 -0.693 -33.912 1.00 87.69 119 ARG A C 1
ATOM 920 O O . ARG A 1 119 ? 22.895 -1.567 -33.632 1.00 87.69 119 ARG A O 1
ATOM 927 N N . ARG A 1 120 ? 24.041 -0.408 -35.172 1.00 83.69 120 ARG A N 1
ATOM 928 C CA . ARG A 1 120 ? 23.711 -1.222 -36.369 1.00 83.69 120 ARG A CA 1
ATOM 929 C C . ARG A 1 120 ? 22.218 -1.474 -36.671 1.00 83.69 120 ARG A C 1
ATOM 931 O O . ARG A 1 120 ? 21.934 -2.028 -37.728 1.00 83.69 120 ARG A O 1
ATOM 938 N N . SER A 1 121 ? 21.281 -1.038 -35.828 1.00 86.75 121 SER A N 1
ATOM 939 C CA . SER A 1 121 ? 19.842 -1.130 -36.092 1.00 86.75 121 SER A CA 1
ATOM 940 C C . SER A 1 121 ? 19.417 -0.214 -37.243 1.00 86.75 121 SER A C 1
ATOM 942 O O . SER A 1 121 ? 20.039 0.820 -37.505 1.00 86.75 121 SER A O 1
ATOM 944 N N . VAL A 1 122 ? 18.319 -0.560 -37.910 1.00 89.19 122 VAL A N 1
ATOM 945 C CA . VAL A 1 122 ? 17.712 0.261 -38.968 1.00 89.19 122 VAL A CA 1
ATOM 946 C C . VAL A 1 122 ? 16.258 0.578 -38.635 1.00 89.19 122 VAL A C 1
ATOM 948 O O . VAL A 1 122 ? 15.571 -0.185 -37.955 1.00 89.19 122 VAL A O 1
ATOM 951 N N . ALA A 1 123 ? 15.776 1.721 -39.104 1.00 87.69 123 ALA A N 1
ATOM 952 C CA . ALA A 1 123 ? 14.366 2.062 -39.042 1.00 87.69 123 ALA A CA 1
ATOM 953 C C . ALA A 1 123 ? 13.576 1.225 -40.061 1.00 87.69 123 ALA A C 1
ATOM 955 O O . ALA A 1 123 ? 14.124 0.760 -41.061 1.00 87.69 123 ALA A O 1
ATOM 956 N N . ALA A 1 124 ? 12.268 1.072 -39.850 1.00 85.38 124 ALA A N 1
ATOM 957 C CA . ALA A 1 124 ? 11.387 0.312 -40.742 1.00 85.38 124 ALA A CA 1
ATOM 958 C C . ALA A 1 124 ? 11.347 0.866 -42.187 1.00 85.38 124 ALA A C 1
ATOM 960 O O . ALA A 1 124 ? 11.002 0.149 -43.120 1.00 85.38 124 ALA A O 1
ATOM 961 N N . ASN A 1 125 ? 11.723 2.134 -42.381 1.00 82.50 125 ASN A N 1
ATOM 962 C CA . ASN A 1 125 ? 11.867 2.796 -43.684 1.00 82.50 125 ASN A CA 1
ATOM 963 C C . ASN A 1 125 ? 13.281 2.667 -44.296 1.00 82.50 125 ASN A C 1
ATOM 965 O O . ASN A 1 125 ? 13.548 3.279 -45.327 1.00 82.50 125 ASN A O 1
ATOM 969 N N . GLY A 1 126 ? 14.188 1.909 -43.671 1.00 83.94 126 GLY A N 1
ATOM 970 C CA . GLY A 1 126 ? 15.549 1.660 -44.154 1.00 83.94 126 GLY A CA 1
ATOM 971 C C . GLY A 1 126 ? 16.607 2.677 -43.711 1.00 83.94 126 GLY A C 1
ATOM 972 O O . GLY A 1 126 ? 17.765 2.541 -44.104 1.00 83.94 126 GLY A O 1
ATOM 973 N N . VAL A 1 127 ? 16.260 3.677 -42.893 1.00 86.94 127 VAL A N 1
ATOM 974 C CA . VAL A 1 127 ? 17.233 4.661 -42.383 1.00 86.94 127 VAL A CA 1
ATOM 975 C C . VAL A 1 127 ? 18.124 4.020 -41.305 1.00 86.94 127 VAL A C 1
ATOM 977 O O . VAL A 1 127 ? 17.593 3.519 -40.310 1.00 86.94 127 VAL A O 1
ATOM 980 N N . PRO A 1 128 ? 19.464 4.032 -41.442 1.00 86.00 128 PRO A N 1
ATOM 981 C CA . PRO A 1 128 ? 20.354 3.417 -40.461 1.00 86.00 128 PRO A CA 1
ATOM 982 C C . PRO A 1 128 ? 20.510 4.259 -39.189 1.00 86.00 128 PRO A C 1
ATOM 984 O O . PRO A 1 128 ? 20.524 5.491 -39.233 1.00 86.00 128 PRO A O 1
ATOM 987 N N . LEU A 1 129 ? 20.687 3.578 -38.054 1.00 86.50 129 LEU A N 1
ATOM 988 C CA . LEU A 1 129 ? 21.111 4.179 -36.792 1.00 86.50 129 LEU A CA 1
ATOM 989 C C . LEU A 1 129 ? 22.621 4.457 -36.826 1.00 86.50 129 LEU A C 1
ATOM 991 O O . LEU A 1 129 ? 23.429 3.558 -37.072 1.00 86.50 129 LEU A O 1
ATOM 995 N N . LEU A 1 130 ? 23.013 5.691 -36.515 1.00 80.75 130 LEU A N 1
ATOM 996 C CA . LEU A 1 130 ? 24.415 6.088 -36.393 1.00 80.75 130 LEU A CA 1
ATOM 997 C C . LEU A 1 130 ? 24.863 5.975 -34.935 1.00 80.75 130 LEU A C 1
ATOM 999 O O . LEU A 1 130 ? 24.773 6.962 -34.228 1.00 80.75 130 LEU A O 1
ATOM 1003 N N . ASN A 1 131 ? 25.330 4.795 -34.501 1.00 84.56 131 ASN A N 1
ATOM 1004 C CA . ASN A 1 131 ? 25.927 4.527 -33.173 1.00 84.56 131 ASN A CA 1
ATOM 1005 C C . ASN A 1 131 ? 25.565 5.563 -32.092 1.00 84.56 131 ASN A C 1
ATOM 1007 O O . ASN A 1 131 ? 26.363 6.441 -31.761 1.00 84.56 131 ASN A O 1
ATOM 1011 N N . GLU A 1 132 ? 24.352 5.454 -31.562 1.00 90.88 132 GLU A N 1
ATOM 1012 C CA . GLU A 1 132 ? 23.800 6.436 -30.636 1.00 90.88 132 GLU A CA 1
ATOM 1013 C C . GLU A 1 132 ? 23.919 5.959 -29.192 1.00 90.88 132 GLU A C 1
ATOM 1015 O O . GLU A 1 132 ? 24.034 4.760 -28.915 1.00 90.88 132 GLU A O 1
ATOM 1020 N N . SER A 1 133 ? 23.867 6.902 -28.252 1.00 93.31 133 SER A N 1
ATOM 1021 C CA . SER A 1 133 ? 23.913 6.566 -26.832 1.00 93.31 133 SER A CA 1
ATOM 1022 C C . SER A 1 133 ? 23.090 7.504 -25.963 1.00 93.31 133 SER A C 1
ATOM 1024 O O . SER A 1 133 ? 23.065 8.705 -26.225 1.00 93.31 133 SER A O 1
ATOM 1026 N N . ALA A 1 134 ? 22.519 6.978 -24.882 1.00 93.56 134 ALA A N 1
ATOM 1027 C CA . ALA A 1 134 ? 21.776 7.748 -23.890 1.00 93.56 134 ALA A CA 1
ATOM 1028 C C . ALA A 1 134 ? 22.173 7.339 -22.464 1.00 93.56 134 ALA A C 1
ATOM 1030 O O . ALA A 1 134 ? 22.416 6.164 -22.186 1.00 93.56 134 ALA A O 1
ATOM 1031 N N . PHE A 1 135 ? 22.244 8.320 -21.564 1.00 94.75 135 PHE A N 1
ATOM 1032 C CA . PHE A 1 135 ? 22.474 8.085 -20.139 1.00 94.75 135 PHE A CA 1
ATOM 1033 C C . PHE A 1 135 ? 21.164 7.783 -19.421 1.00 94.75 135 PHE A C 1
ATOM 1035 O O . PHE A 1 135 ? 20.127 8.354 -19.756 1.00 94.75 135 PHE A O 1
ATOM 1042 N N . PHE A 1 136 ? 21.236 6.926 -18.407 1.00 93.50 136 PHE A N 1
ATOM 1043 C CA . PHE A 1 136 ? 20.112 6.609 -17.538 1.00 93.50 136 PHE A CA 1
ATOM 1044 C C . PHE A 1 136 ? 20.590 6.205 -16.142 1.00 93.50 136 PHE A C 1
ATOM 1046 O O . PHE A 1 136 ? 21.748 5.834 -15.939 1.00 93.50 136 PHE A O 1
ATOM 1053 N N . PHE A 1 137 ? 19.688 6.284 -15.170 1.00 92.12 137 PHE A N 1
ATOM 1054 C CA . PHE A 1 137 ? 19.948 5.828 -13.809 1.00 92.12 137 PHE A CA 1
ATOM 1055 C C . PHE A 1 137 ? 19.496 4.381 -13.622 1.00 92.12 137 PHE A C 1
ATOM 1057 O O . PHE A 1 137 ? 18.512 3.948 -14.222 1.00 92.12 137 PHE A O 1
ATOM 1064 N N . GLY A 1 138 ? 20.185 3.651 -12.746 1.00 87.00 138 GLY A N 1
ATOM 1065 C CA . GLY A 1 138 ? 19.685 2.383 -12.229 1.00 87.00 138 GLY A CA 1
ATOM 1066 C C . GLY A 1 138 ? 18.358 2.543 -11.477 1.00 87.00 138 GLY A C 1
ATOM 1067 O O . GLY A 1 138 ? 17.984 3.643 -11.063 1.00 87.00 138 GLY A O 1
ATOM 1068 N N . VAL A 1 139 ? 17.631 1.438 -11.299 1.00 81.81 139 VAL A N 1
ATOM 1069 C CA . VAL A 1 139 ? 16.339 1.454 -10.595 1.00 81.81 139 VAL A CA 1
ATOM 1070 C C . VAL A 1 139 ? 16.549 1.794 -9.121 1.00 81.81 139 VAL A C 1
ATOM 1072 O O . VAL A 1 139 ? 17.479 1.300 -8.485 1.00 81.81 139 VAL A O 1
ATOM 1075 N N . ASN A 1 140 ? 15.676 2.636 -8.569 1.00 68.00 140 ASN A N 1
ATOM 1076 C CA . ASN A 1 140 ? 15.657 2.909 -7.139 1.00 68.00 140 ASN A CA 1
ATOM 1077 C C . ASN A 1 140 ? 15.300 1.620 -6.377 1.00 68.00 140 ASN A C 1
ATOM 1079 O O . ASN A 1 140 ? 14.214 1.067 -6.568 1.00 68.00 140 ASN A O 1
ATOM 1083 N N . TRP A 1 141 ? 16.211 1.135 -5.530 1.00 53.91 141 TRP A N 1
ATOM 1084 C CA . TRP A 1 141 ? 15.907 0.039 -4.621 1.00 53.91 141 TRP A CA 1
ATOM 1085 C C . TRP A 1 141 ? 15.199 0.623 -3.407 1.00 53.91 141 TRP A C 1
ATOM 1087 O O . TRP A 1 141 ? 15.820 0.949 -2.401 1.00 53.91 141 TRP A O 1
ATOM 1097 N N . GLN A 1 142 ? 13.877 0.737 -3.484 1.00 55.62 142 GLN A N 1
ATOM 1098 C CA . GLN A 1 142 ? 13.106 0.939 -2.272 1.00 55.62 142 GLN A CA 1
ATOM 1099 C C . GLN A 1 142 ? 12.921 -0.443 -1.633 1.00 55.62 142 GLN A C 1
ATOM 1101 O O . GLN A 1 142 ? 12.218 -1.276 -2.219 1.00 55.62 142 GLN A O 1
ATOM 1106 N N . PRO A 1 143 ? 13.543 -0.744 -0.473 1.00 52.25 143 PRO A N 1
ATOM 1107 C CA . PRO A 1 143 ? 13.212 -1.968 0.236 1.00 52.25 143 PRO A CA 1
ATOM 1108 C C . PRO A 1 143 ? 11.695 -1.982 0.430 1.00 52.25 143 PRO A C 1
ATOM 1110 O O . PRO A 1 143 ? 11.127 -0.923 0.734 1.00 52.25 143 PRO A O 1
ATOM 1113 N N . PRO A 1 144 ? 11.018 -3.133 0.246 1.00 50.09 144 PRO A N 1
ATOM 1114 C CA . PRO A 1 144 ? 9.602 -3.217 0.550 1.00 50.09 144 PRO A CA 1
ATOM 1115 C C . PRO A 1 144 ? 9.424 -2.656 1.954 1.00 50.09 144 PRO A C 1
ATOM 1117 O O . PRO A 1 144 ? 10.082 -3.112 2.896 1.00 50.09 144 PRO A O 1
ATOM 1120 N N . THR A 1 145 ? 8.601 -1.612 2.077 1.00 51.16 145 THR A N 1
ATOM 1121 C CA . THR A 1 145 ? 8.238 -1.091 3.389 1.00 51.16 145 THR A CA 1
ATOM 1122 C C . THR A 1 145 ? 7.786 -2.307 4.187 1.00 51.16 145 THR A C 1
ATOM 1124 O O . THR A 1 145 ? 6.946 -3.057 3.675 1.00 51.16 145 THR A O 1
ATOM 1127 N N . PRO A 1 146 ? 8.386 -2.597 5.358 1.00 46.16 146 PRO A N 1
ATOM 1128 C CA . PRO A 1 146 ? 8.015 -3.787 6.100 1.00 46.16 146 PRO A CA 1
ATOM 1129 C C . PRO A 1 146 ? 6.496 -3.771 6.231 1.00 46.16 146 PRO A C 1
ATOM 1131 O O . PRO A 1 146 ? 5.934 -2.743 6.602 1.00 46.16 146 PRO A O 1
ATOM 1134 N N . ALA A 1 147 ? 5.829 -4.888 5.932 1.00 52.88 147 ALA A N 1
ATOM 1135 C CA . ALA A 1 147 ? 4.367 -5.010 6.011 1.00 52.88 147 ALA A CA 1
ATOM 1136 C C . ALA A 1 147 ? 3.794 -4.634 7.402 1.00 52.88 147 ALA A C 1
ATOM 1138 O O . ALA A 1 147 ? 2.587 -4.523 7.580 1.00 52.88 147 ALA A O 1
ATOM 1139 N N . ASN A 1 148 ? 4.682 -4.417 8.379 1.00 51.94 148 ASN A N 1
ATOM 1140 C CA . ASN A 1 148 ? 4.422 -3.977 9.741 1.00 51.94 148 ASN A CA 1
ATOM 1141 C C . ASN A 1 148 ? 4.528 -2.458 9.959 1.00 51.94 148 ASN A C 1
ATOM 1143 O O . ASN A 1 148 ? 4.377 -2.017 11.099 1.00 51.94 148 ASN A O 1
ATOM 1147 N N . ALA A 1 149 ? 4.788 -1.644 8.931 1.00 50.69 149 ALA A N 1
ATOM 1148 C CA . ALA A 1 149 ? 4.517 -0.215 9.020 1.00 50.69 149 ALA A CA 1
ATOM 1149 C C . ALA A 1 149 ? 2.995 -0.058 9.070 1.00 50.69 149 ALA A C 1
ATOM 1151 O O . ALA A 1 149 ? 2.322 -0.002 8.043 1.00 50.69 149 ALA A O 1
ATOM 1152 N N . ILE A 1 150 ? 2.443 -0.088 10.284 1.00 57.47 150 ILE A N 1
ATOM 1153 C CA . ILE A 1 150 ? 1.021 0.134 10.521 1.00 57.47 150 ILE A CA 1
ATOM 1154 C C . ILE A 1 150 ? 0.748 1.572 10.101 1.00 57.47 150 ILE A C 1
ATOM 1156 O O . ILE A 1 150 ? 1.015 2.509 10.852 1.00 57.47 150 ILE A O 1
ATOM 1160 N N . ALA A 1 151 ? 0.264 1.740 8.874 1.00 62.53 151 ALA A N 1
ATOM 1161 C CA . ALA A 1 151 ? -0.269 3.010 8.438 1.00 62.53 151 ALA A CA 1
ATOM 1162 C C . ALA A 1 151 ? -1.488 3.301 9.327 1.00 62.53 151 ALA A C 1
ATOM 1164 O O . ALA A 1 151 ? -2.391 2.459 9.395 1.00 62.53 151 ALA A O 1
ATOM 1165 N N . PRO A 1 152 ? -1.517 4.435 10.047 1.00 65.00 152 PRO A N 1
ATOM 1166 C CA . PRO A 1 152 ? -2.665 4.784 10.866 1.00 65.00 152 PRO A CA 1
ATOM 1167 C C . PRO A 1 152 ? -3.904 4.833 9.972 1.00 65.00 152 PRO A C 1
ATOM 1169 O O . PRO A 1 152 ? -3.926 5.517 8.943 1.00 65.00 152 PRO A O 1
ATOM 1172 N N . ALA A 1 153 ? -4.926 4.056 10.329 1.00 74.00 153 ALA A N 1
ATOM 1173 C CA . ALA A 1 153 ? -6.089 3.923 9.469 1.00 74.00 153 ALA A CA 1
ATOM 1174 C C . ALA A 1 153 ? -6.825 5.267 9.346 1.00 74.00 153 ALA A C 1
ATOM 1176 O O 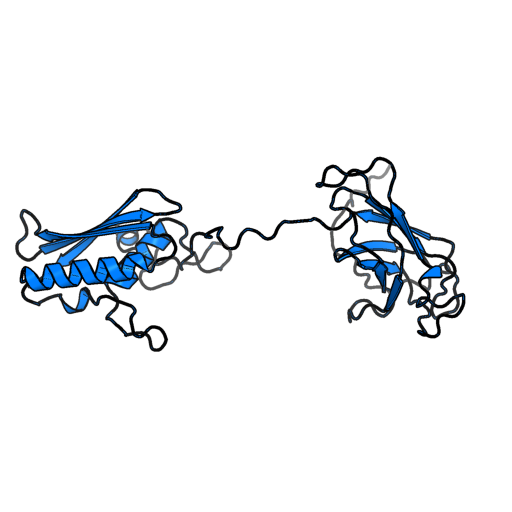. ALA A 1 153 ? -7.049 5.976 10.330 1.00 74.00 153 ALA A O 1
ATOM 1177 N N . THR A 1 154 ? -7.211 5.612 8.121 1.00 79.06 154 THR A N 1
ATOM 1178 C CA . THR A 1 154 ? -7.975 6.825 7.801 1.00 79.06 154 THR A CA 1
ATOM 1179 C C . THR A 1 154 ? -9.465 6.494 7.770 1.00 79.06 154 THR A C 1
ATOM 1181 O O . THR A 1 154 ? -9.852 5.441 7.269 1.00 79.06 154 THR A O 1
ATOM 1184 N N . ASP A 1 155 ? -10.295 7.380 8.311 1.00 80.00 155 ASP A N 1
ATOM 1185 C CA . ASP A 1 155 ? -11.754 7.240 8.336 1.00 80.00 155 ASP A CA 1
ATOM 1186 C C . ASP A 1 155 ? -12.403 8.496 7.745 1.00 80.00 155 ASP A C 1
ATOM 1188 O O . ASP A 1 155 ? -11.797 9.570 7.724 1.00 80.00 155 ASP A O 1
ATOM 1192 N N . PHE A 1 156 ? -13.642 8.394 7.266 1.00 81.62 156 PHE A N 1
ATOM 1193 C CA . PHE A 1 156 ? -14.355 9.583 6.802 1.00 81.62 156 PHE A CA 1
ATOM 1194 C C . PHE A 1 156 ? -14.607 10.536 7.973 1.00 81.62 156 PHE A C 1
ATOM 1196 O O . PHE A 1 156 ? -14.974 10.126 9.084 1.00 81.62 156 PHE A O 1
ATOM 1203 N N . ALA A 1 157 ? -14.405 11.830 7.734 1.00 80.19 157 ALA A N 1
ATOM 1204 C CA . ALA A 1 157 ? -14.770 12.840 8.707 1.00 80.19 157 ALA A CA 1
ATOM 1205 C C . ALA A 1 157 ? -16.291 12.797 8.897 1.00 80.19 157 ALA A C 1
ATOM 1207 O O . ALA A 1 157 ? -17.059 12.713 7.943 1.00 80.19 157 ALA A O 1
ATOM 1208 N N . ASN A 1 158 ? -16.724 12.813 10.153 1.00 72.00 158 ASN A N 1
ATOM 1209 C CA . ASN A 1 158 ? -18.136 12.844 10.511 1.00 72.00 158 ASN A CA 1
ATOM 1210 C C . ASN A 1 158 ? -18.334 14.149 11.275 1.00 72.00 158 ASN A C 1
ATOM 1212 O O . ASN A 1 158 ? -17.531 14.391 12.183 1.00 72.00 158 ASN A O 1
ATOM 1216 N N . PRO A 1 159 ? -19.333 14.982 10.944 1.00 64.50 159 PRO A N 1
ATOM 1217 C CA . PRO A 1 159 ? -19.655 16.139 11.761 1.00 64.50 159 PRO A CA 1
ATOM 1218 C C . PRO A 1 159 ? -19.863 15.704 13.209 1.00 64.50 159 PRO A C 1
ATOM 1220 O O . PRO A 1 159 ? -20.730 14.881 13.508 1.00 64.50 159 PRO A O 1
ATOM 1223 N N . GLY A 1 160 ? -19.009 16.197 14.102 1.00 59.47 160 GLY A N 1
ATOM 1224 C CA . GLY A 1 160 ? -19.138 15.923 15.524 1.00 59.47 160 GLY A CA 1
ATOM 1225 C C . GLY A 1 160 ? -20.295 16.724 16.112 1.00 59.47 160 GLY A C 1
ATOM 1226 O O . GLY A 1 160 ? -20.534 17.859 15.717 1.00 59.47 160 GLY A O 1
ATOM 1227 N N . TYR A 1 161 ? -20.966 16.170 17.120 1.00 44.06 161 TYR A N 1
ATOM 1228 C CA . TYR A 1 161 ? -21.915 16.926 17.944 1.00 44.06 161 TYR A CA 1
ATOM 1229 C C . TYR A 1 161 ? -21.253 18.150 18.618 1.00 44.06 161 TYR A C 1
ATOM 1231 O O . TYR A 1 161 ? -21.884 19.191 18.793 1.00 44.06 161 TYR A O 1
ATOM 1239 N N . GLU A 1 162 ? -19.956 18.058 18.938 1.00 46.22 162 GLU A N 1
ATOM 1240 C CA . GLU A 1 162 ? -19.192 19.157 19.544 1.00 46.22 162 GLU A CA 1
ATOM 1241 C C . GLU A 1 162 ? -18.964 20.339 18.587 1.00 46.22 162 GLU A C 1
ATOM 1243 O O . GLU A 1 162 ? -18.928 21.480 19.042 1.00 46.22 162 GLU A O 1
ATOM 1248 N N . SER A 1 163 ? -18.873 20.121 17.266 1.00 49.25 163 SER A N 1
ATOM 1249 C CA . SER A 1 163 ? -18.661 21.231 16.323 1.00 49.25 163 SER A CA 1
ATOM 1250 C C . SER A 1 163 ? -19.928 22.054 16.088 1.00 49.25 163 SER A C 1
ATOM 1252 O O . SER A 1 163 ? -19.833 23.245 15.804 1.00 49.25 163 SER A O 1
ATOM 1254 N N . SER A 1 164 ? -21.115 21.470 16.279 1.00 46.69 164 SER A N 1
ATOM 1255 C CA . SER A 1 164 ? -22.395 22.194 16.284 1.00 46.69 164 SER A CA 1
ATOM 1256 C C . SER A 1 164 ? -22.615 23.056 17.535 1.00 46.69 164 SER A C 1
ATOM 1258 O O . SER A 1 164 ? -23.486 23.921 17.524 1.00 46.69 164 SER A O 1
ATOM 1260 N N . ALA A 1 165 ? -21.829 22.858 18.600 1.00 45.62 165 ALA A N 1
ATOM 1261 C CA . ALA A 1 165 ? -21.904 23.667 19.819 1.00 45.62 165 ALA A CA 1
ATOM 1262 C C . ALA A 1 165 ? -21.056 24.953 19.751 1.00 45.62 165 ALA A C 1
ATOM 1264 O O . ALA A 1 165 ? -21.142 25.786 20.653 1.00 45.62 165 ALA A O 1
ATOM 1265 N N . ILE A 1 166 ? -20.248 25.135 18.697 1.00 51.34 166 ILE A N 1
ATOM 1266 C CA . ILE A 1 166 ? -19.439 26.341 18.488 1.00 51.34 166 ILE A CA 1
ATOM 1267 C C . ILE A 1 166 ? -20.296 27.387 17.755 1.00 51.34 166 ILE A C 1
ATOM 1269 O O . ILE A 1 166 ? -20.685 27.151 16.605 1.00 51.34 166 ILE A O 1
ATOM 1273 N N . PRO A 1 167 ? -20.585 28.554 18.364 1.00 43.69 167 PRO A N 1
ATOM 1274 C CA . PRO A 1 167 ? -21.307 29.627 17.688 1.00 43.69 167 PRO A CA 1
ATOM 1275 C C . PRO A 1 167 ? -20.576 30.037 16.399 1.00 43.69 167 PRO A C 1
ATOM 1277 O O . PRO A 1 167 ? -19.404 30.405 16.444 1.00 43.69 167 PRO A O 1
ATOM 1280 N N . GLY A 1 168 ? -21.256 29.961 15.250 1.00 57.81 168 GLY A N 1
ATOM 1281 C CA . GLY A 1 168 ? -20.684 30.283 13.932 1.00 57.81 168 GLY A CA 1
ATOM 1282 C C . GLY A 1 168 ? -20.175 29.085 13.119 1.00 57.81 168 GLY A C 1
ATOM 1283 O O . GLY A 1 168 ? -19.684 29.276 12.008 1.00 57.81 168 GLY A O 1
ATOM 1284 N N . SER A 1 169 ? -20.314 27.857 13.624 1.00 55.78 169 SER A N 1
ATOM 1285 C CA . SER A 1 169 ? -20.058 26.644 12.841 1.00 55.78 169 SER A CA 1
ATOM 1286 C C . SER A 1 169 ? -21.035 26.521 11.663 1.00 55.78 169 SER A C 1
ATOM 1288 O O . SER A 1 169 ? -22.250 26.512 11.848 1.00 55.78 169 SER A O 1
ATOM 1290 N N . THR A 1 170 ? -20.507 26.408 10.441 1.00 61.19 170 THR A N 1
ATOM 1291 C CA . THR A 1 170 ? -21.277 26.155 9.206 1.00 61.19 170 THR A CA 1
ATOM 1292 C C . THR A 1 170 ? -21.491 24.664 8.936 1.00 61.19 170 THR A C 1
ATOM 1294 O O . THR A 1 170 ? -22.000 24.284 7.880 1.00 61.19 170 THR A O 1
ATOM 1297 N N . GLN A 1 171 ? -21.078 23.795 9.862 1.00 64.50 171 GLN A N 1
ATOM 1298 C CA . GLN A 1 171 ? -21.072 22.358 9.640 1.00 64.50 171 GLN A CA 1
ATOM 1299 C C . GLN A 1 171 ? -22.478 21.770 9.811 1.00 64.50 171 GLN A C 1
ATOM 1301 O O . GLN A 1 171 ? -23.028 21.726 10.910 1.00 64.50 171 GLN A O 1
ATOM 1306 N N . ILE A 1 172 ? -23.058 21.296 8.708 1.00 66.50 172 ILE A N 1
ATOM 1307 C CA . ILE A 1 172 ? -24.379 20.663 8.691 1.00 66.50 172 ILE A CA 1
ATOM 1308 C C . ILE A 1 172 ? -24.251 19.230 9.223 1.00 66.50 172 ILE A C 1
ATOM 1310 O O . ILE A 1 172 ? -23.513 18.413 8.669 1.00 66.50 172 ILE A O 1
ATOM 1314 N N . LEU A 1 173 ? -24.972 18.914 10.303 1.00 69.44 173 LEU A N 1
ATOM 1315 C CA . LEU A 1 173 ? -25.042 17.552 10.837 1.00 69.44 173 LEU A CA 1
ATOM 1316 C C . LEU A 1 173 ? -25.710 16.608 9.827 1.00 69.44 173 LEU A C 1
ATOM 1318 O O . LEU A 1 173 ? -26.640 16.989 9.120 1.00 69.44 173 LEU A O 1
ATOM 1322 N N . GLY A 1 174 ? -25.249 15.358 9.772 1.00 69.12 174 GLY A N 1
ATOM 1323 C CA . GLY A 1 174 ? -25.796 14.350 8.855 1.00 69.12 174 GLY A CA 1
ATOM 1324 C C . GLY A 1 174 ? -25.313 14.461 7.404 1.00 69.12 174 GLY A C 1
ATOM 1325 O O . GLY A 1 174 ? -25.772 13.691 6.564 1.00 69.12 174 GLY A O 1
ATOM 1326 N N . VAL A 1 175 ? -24.376 15.367 7.104 1.00 75.62 175 VAL A N 1
ATOM 1327 C CA . VAL A 1 175 ? -23.731 15.495 5.788 1.00 75.62 175 VAL A CA 1
ATOM 1328 C C . VAL A 1 175 ? -22.237 15.210 5.920 1.00 75.62 175 VAL A C 1
ATOM 1330 O O . VAL A 1 175 ? -21.577 15.748 6.807 1.00 75.62 175 VAL A O 1
ATOM 1333 N N . TYR A 1 176 ? -21.680 14.382 5.033 1.00 80.38 176 TYR A N 1
ATOM 1334 C CA . TYR A 1 176 ? -20.230 14.185 4.985 1.00 80.38 176 TYR A CA 1
ATOM 1335 C C . TYR A 1 176 ? -19.547 15.479 4.520 1.00 80.38 176 TYR A C 1
ATOM 1337 O O . TYR A 1 176 ? -19.861 15.959 3.429 1.00 80.38 176 TYR A O 1
ATOM 1345 N N . PRO A 1 177 ? -18.634 16.063 5.318 1.00 80.19 177 PRO A N 1
ATOM 1346 C CA . PRO A 1 177 ? -17.940 17.279 4.932 1.00 80.19 177 PRO A CA 1
ATOM 1347 C C . PRO A 1 177 ? -17.024 17.003 3.739 1.00 80.19 177 PRO A C 1
ATOM 1349 O O . PRO A 1 177 ? -16.453 15.917 3.614 1.00 80.19 177 PRO A O 1
ATOM 1352 N N . THR A 1 178 ? -16.852 18.010 2.890 1.00 81.62 178 THR A N 1
ATOM 1353 C CA . THR A 1 178 ? -15.911 17.983 1.770 1.00 81.62 178 THR A CA 1
ATOM 1354 C C . THR A 1 178 ? -14.754 18.945 2.013 1.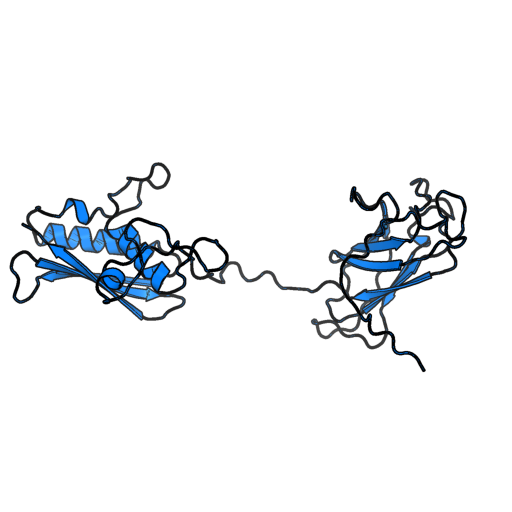00 81.62 178 THR A C 1
ATOM 1356 O O . THR A 1 178 ? -14.883 19.939 2.730 1.00 81.62 178 THR A O 1
ATOM 1359 N N . THR A 1 179 ? -13.603 18.652 1.424 1.00 77.19 179 THR A N 1
ATOM 1360 C CA . THR A 1 179 ? -12.443 19.537 1.386 1.00 77.19 179 THR A CA 1
ATOM 1361 C C . THR A 1 179 ? -12.689 20.686 0.405 1.00 77.19 179 THR A C 1
ATOM 1363 O O . THR A 1 179 ? -13.620 20.660 -0.403 1.00 77.19 179 THR A O 1
ATOM 1366 N N . SER A 1 180 ? -11.820 21.699 0.432 1.00 75.12 180 SER A N 1
ATOM 1367 C CA . SER A 1 180 ? -11.850 22.812 -0.529 1.00 75.12 180 SER A CA 1
ATOM 1368 C C . SER A 1 180 ? -11.604 22.382 -1.982 1.00 75.12 180 SER A C 1
ATOM 1370 O O . SER A 1 180 ? -11.870 23.160 -2.894 1.00 75.12 180 SER A O 1
ATOM 1372 N N . GLN A 1 181 ? -11.114 21.159 -2.202 1.00 78.94 181 GLN A N 1
ATOM 1373 C CA . GLN A 1 181 ? -10.893 20.565 -3.522 1.00 78.94 181 GLN A CA 1
ATOM 1374 C C . GLN A 1 181 ? -12.098 19.744 -4.013 1.00 78.94 181 GLN A C 1
ATOM 1376 O O . GLN A 1 181 ? -12.091 19.281 -5.148 1.00 78.94 181 GLN A O 1
ATOM 1381 N N . GLY A 1 182 ? -13.140 19.594 -3.187 1.00 79.50 182 GLY A N 1
ATOM 1382 C CA . GLY A 1 182 ? -14.350 18.837 -3.519 1.00 79.50 182 GLY A CA 1
ATOM 1383 C C . GLY A 1 182 ? -14.319 17.359 -3.114 1.00 79.50 182 GLY A C 1
ATOM 1384 O O . GLY A 1 182 ? -15.331 16.682 -3.265 1.00 79.50 182 GLY A O 1
ATOM 1385 N N . ASP A 1 183 ? -13.211 16.867 -2.553 1.00 82.50 183 ASP A N 1
ATOM 1386 C CA . ASP A 1 183 ? -13.109 15.498 -2.031 1.00 82.50 183 ASP A CA 1
ATOM 1387 C C . ASP A 1 183 ? -13.787 15.357 -0.665 1.00 82.50 183 ASP A C 1
ATOM 1389 O O . ASP A 1 183 ? -13.977 16.341 0.043 1.00 82.50 183 ASP A O 1
ATOM 1393 N N . TYR A 1 184 ? -14.098 14.135 -0.225 1.00 84.19 184 TYR A N 1
ATOM 1394 C CA . TYR A 1 184 ? -14.553 13.918 1.152 1.00 84.19 184 TYR A CA 1
ATOM 1395 C C . TYR A 1 184 ? -13.451 14.248 2.161 1.00 84.19 184 TYR A C 1
ATOM 1397 O O . TYR A 1 184 ? -12.305 13.816 2.024 1.00 84.19 184 TYR A O 1
ATOM 1405 N N . ALA A 1 185 ? -13.807 14.978 3.216 1.00 84.88 185 ALA A N 1
ATOM 1406 C CA . ALA A 1 185 ? -12.896 15.206 4.324 1.00 84.88 185 ALA A CA 1
ATOM 1407 C C . ALA A 1 185 ? -12.681 13.897 5.102 1.00 84.88 185 ALA A C 1
ATOM 1409 O O . ALA A 1 185 ? -13.596 13.088 5.284 1.00 84.88 185 ALA A O 1
ATOM 1410 N N . THR A 1 186 ? -11.456 13.690 5.574 1.00 85.12 186 THR A N 1
ATOM 1411 C CA . THR A 1 186 ? -11.044 12.467 6.270 1.00 85.12 186 THR A CA 1
ATOM 1412 C C . THR A 1 186 ? -10.426 12.797 7.615 1.00 85.12 186 THR A C 1
ATOM 1414 O O . THR A 1 186 ? -9.593 13.699 7.691 1.00 85.12 186 THR A O 1
ATOM 1417 N N . ASP A 1 187 ? -10.750 12.007 8.633 1.00 85.00 187 ASP A N 1
ATOM 1418 C CA . ASP A 1 187 ? -10.060 12.032 9.915 1.00 85.00 187 ASP A CA 1
ATOM 1419 C C . ASP A 1 187 ? -8.970 10.962 9.942 1.00 85.00 187 ASP A C 1
ATOM 1421 O O . ASP A 1 187 ? -9.161 9.823 9.503 1.00 85.00 187 ASP A O 1
ATOM 1425 N N . ARG A 1 188 ? -7.808 11.336 10.471 1.00 81.56 188 ARG A N 1
ATOM 1426 C CA . ARG A 1 188 ? -6.621 10.480 10.549 1.00 81.56 188 ARG A CA 1
ATOM 1427 C C . ARG A 1 188 ? -6.210 10.253 11.999 1.00 81.56 188 ARG A C 1
ATOM 1429 O O . ARG A 1 188 ? -6.770 10.843 12.929 1.00 81.56 188 ARG A O 1
ATOM 1436 N N . ASP A 1 189 ? -5.246 9.359 12.175 1.00 84.44 189 ASP A N 1
ATOM 1437 C CA . ASP A 1 189 ? -4.531 9.151 13.430 1.00 84.44 189 ASP A CA 1
ATOM 1438 C C . ASP A 1 189 ? -5.460 8.867 14.625 1.00 84.44 189 ASP A C 1
ATOM 1440 O O . ASP A 1 189 ? -6.386 8.051 14.551 1.00 84.44 189 ASP A O 1
ATOM 1444 N N . LEU A 1 190 ? -5.219 9.548 15.747 1.00 85.38 190 LEU A N 1
ATOM 1445 C CA . LEU A 1 190 ? -5.917 9.352 17.011 1.00 85.38 190 LEU A CA 1
ATOM 1446 C C . LEU A 1 190 ? -7.434 9.564 16.903 1.00 85.38 190 LEU A C 1
ATOM 1448 O O . LEU A 1 190 ? -8.198 8.869 17.575 1.00 85.38 190 LEU A O 1
ATOM 1452 N N . VAL A 1 191 ? -7.881 10.514 16.076 1.00 85.12 191 VAL A N 1
ATOM 1453 C CA . VAL A 1 191 ? -9.313 10.807 15.895 1.00 85.12 191 VAL A CA 1
ATOM 1454 C C . VAL A 1 191 ? -10.001 9.619 15.228 1.00 85.12 191 VAL A C 1
ATOM 1456 O O . VAL A 1 191 ? -11.016 9.128 15.723 1.00 85.12 191 VAL A O 1
ATOM 1459 N N . SER A 1 192 ? -9.398 9.101 14.159 1.00 86.69 192 SER A N 1
ATOM 1460 C CA . SER A 1 192 ? -9.870 7.907 13.454 1.00 86.69 192 SER A CA 1
ATOM 1461 C C . SER A 1 192 ? -9.890 6.672 14.364 1.00 86.69 192 SER A C 1
ATOM 1463 O O . SER A 1 192 ? -10.888 5.951 14.427 1.00 86.69 192 SER A O 1
ATOM 1465 N N . TYR A 1 193 ? -8.836 6.468 15.160 1.00 90.12 193 TYR A N 1
ATOM 1466 C CA . TYR A 1 193 ? -8.772 5.377 16.137 1.00 90.12 193 TYR A CA 1
ATOM 1467 C C . TYR A 1 193 ? -9.908 5.451 17.172 1.00 90.12 193 TYR A C 1
ATOM 1469 O O . TYR A 1 193 ? -10.629 4.472 17.387 1.00 90.12 193 TYR A O 1
ATOM 1477 N N . LYS A 1 194 ? -10.148 6.632 17.762 1.00 89.12 194 LYS A N 1
ATOM 1478 C CA . LYS A 1 194 ? -11.258 6.845 18.708 1.00 89.12 194 LYS A CA 1
ATOM 1479 C C . LYS A 1 194 ? -12.617 6.553 18.070 1.00 89.12 194 LYS A C 1
ATOM 1481 O O . LYS A 1 194 ? -13.449 5.896 18.695 1.00 89.12 194 LYS A O 1
ATOM 1486 N N . LYS A 1 195 ? -12.840 6.969 16.819 1.00 88.31 195 LYS A N 1
ATOM 1487 C CA . LYS A 1 195 ? -14.082 6.660 16.090 1.00 88.31 195 LYS A CA 1
ATOM 1488 C C . LYS A 1 195 ? -14.306 5.163 15.917 1.00 88.31 195 LYS A C 1
ATOM 1490 O O . LYS A 1 195 ? -15.431 4.698 16.094 1.00 88.31 195 LYS A O 1
ATOM 1495 N N . ARG A 1 196 ? -13.264 4.396 15.585 1.00 89.94 196 ARG A N 1
ATOM 1496 C CA . ARG A 1 196 ? -13.381 2.938 15.432 1.00 89.94 196 ARG A CA 1
ATOM 1497 C C . ARG A 1 196 ? -13.670 2.237 16.753 1.00 89.94 196 ARG A C 1
ATOM 1499 O O . ARG A 1 196 ? -14.534 1.362 16.774 1.00 89.94 196 ARG A O 1
ATOM 1506 N N . ILE A 1 197 ? -13.059 2.681 17.855 1.00 92.25 197 ILE A N 1
ATOM 1507 C CA . ILE A 1 197 ? -13.416 2.212 19.204 1.00 92.25 197 ILE A CA 1
ATOM 1508 C C . ILE A 1 197 ? -14.903 2.453 19.478 1.00 92.25 197 ILE A C 1
ATOM 1510 O O . ILE A 1 197 ? -15.618 1.513 19.823 1.00 92.25 197 ILE A O 1
ATOM 1514 N N . ILE A 1 198 ? -15.384 3.687 19.281 1.00 90.75 198 ILE A N 1
ATOM 1515 C CA . ILE A 1 198 ? -16.799 4.026 19.495 1.00 90.75 198 ILE A CA 1
ATOM 1516 C C . ILE A 1 198 ? -17.685 3.115 18.645 1.00 90.75 198 ILE A C 1
ATOM 1518 O O . ILE A 1 198 ? -18.629 2.530 19.167 1.00 90.75 198 ILE A O 1
ATOM 1522 N N . ARG A 1 199 ? -17.350 2.927 17.364 1.00 90.44 199 ARG A N 1
ATOM 1523 C CA . ARG A 1 199 ? -18.099 2.075 16.433 1.00 90.44 199 ARG A CA 1
ATOM 1524 C C . ARG A 1 199 ? -18.169 0.622 16.899 1.00 90.44 199 ARG A C 1
ATOM 1526 O O . ARG A 1 199 ? -19.252 0.043 16.868 1.00 90.44 199 ARG A O 1
ATOM 1533 N N . ARG A 1 200 ? -17.063 0.039 17.371 1.00 92.12 200 ARG A N 1
ATOM 1534 C CA . ARG A 1 200 ? -17.049 -1.331 17.912 1.00 92.12 200 ARG A CA 1
ATOM 1535 C C . ARG A 1 200 ? -17.915 -1.477 19.150 1.00 92.12 200 ARG A C 1
ATOM 1537 O O . ARG A 1 200 ? -18.599 -2.481 19.304 1.00 92.12 200 ARG A O 1
ATOM 1544 N N . ILE A 1 201 ? -17.909 -0.482 20.026 1.00 92.31 201 ILE A N 1
ATOM 1545 C CA . ILE A 1 201 ? -18.676 -0.545 21.268 1.00 92.31 201 ILE A CA 1
ATOM 1546 C C . ILE A 1 201 ? -20.176 -0.347 20.992 1.00 92.31 201 ILE A C 1
ATOM 1548 O O . ILE A 1 201 ? -21.009 -1.077 21.526 1.00 92.31 201 ILE A O 1
ATOM 1552 N N . THR A 1 202 ? -20.549 0.613 20.144 1.00 90.75 202 THR A N 1
ATOM 1553 C CA . THR A 1 202 ? -21.960 0.979 19.931 1.00 90.75 202 THR A CA 1
ATOM 1554 C C . THR A 1 202 ? -22.681 0.088 18.928 1.00 90.75 202 THR A C 1
ATOM 1556 O O . THR A 1 202 ? -23.887 -0.115 19.063 1.00 90.75 202 THR A O 1
ATOM 1559 N N . THR A 1 203 ? -21.976 -0.473 17.942 1.00 93.00 203 THR A N 1
ATOM 1560 C CA . THR A 1 203 ? -22.595 -1.334 16.926 1.00 93.00 203 THR A CA 1
ATOM 1561 C C . THR A 1 203 ? -23.094 -2.625 17.557 1.00 93.00 203 THR A C 1
ATOM 1563 O O . THR A 1 203 ? -22.343 -3.310 18.250 1.00 93.00 203 THR A O 1
ATOM 1566 N N . ARG A 1 204 ? -24.350 -2.986 17.277 1.00 92.00 204 ARG A N 1
ATOM 1567 C CA . ARG A 1 204 ? -24.928 -4.273 17.677 1.00 92.00 204 ARG A CA 1
ATOM 1568 C C . ARG A 1 204 ? -24.116 -5.435 17.111 1.00 92.00 204 ARG A C 1
ATOM 1570 O O . ARG A 1 204 ? -23.788 -5.447 15.923 1.00 92.00 204 ARG A O 1
ATOM 1577 N N . ARG A 1 205 ? -23.834 -6.423 17.959 1.00 91.75 205 ARG A N 1
ATOM 1578 C CA . ARG A 1 205 ? -23.026 -7.587 17.592 1.00 91.75 205 ARG A CA 1
ATOM 1579 C C . ARG A 1 205 ? -23.594 -8.314 16.371 1.00 91.75 205 ARG A C 1
ATOM 1581 O O . ARG A 1 205 ? -24.790 -8.598 16.317 1.00 91.75 205 ARG A O 1
ATOM 1588 N N . GLY A 1 206 ? -22.733 -8.592 15.394 1.00 90.38 206 GLY A N 1
ATOM 1589 C CA . GLY A 1 206 ? -23.077 -9.334 14.179 1.00 90.38 206 GLY A CA 1
ATOM 1590 C C . GLY A 1 206 ? -24.017 -8.604 13.225 1.00 90.38 206 GLY A C 1
ATOM 1591 O O . GLY A 1 206 ? -24.655 -9.232 12.382 1.00 90.38 206 GLY A O 1
ATOM 1592 N N . ARG A 1 207 ? -24.128 -7.272 13.332 1.00 91.38 207 ARG A N 1
ATOM 1593 C CA . ARG A 1 207 ? -25.016 -6.494 12.458 1.00 91.38 207 ARG A CA 1
ATOM 1594 C C . ARG A 1 207 ? -24.549 -6.451 11.000 1.00 91.38 207 ARG A C 1
ATOM 1596 O O . ARG A 1 207 ? -25.369 -6.234 10.108 1.00 91.38 207 ARG A O 1
ATOM 1603 N N . PHE A 1 208 ? -23.259 -6.648 10.751 1.00 91.56 208 PHE A N 1
ATOM 1604 C CA . PHE A 1 208 ? -22.699 -6.670 9.405 1.00 91.56 208 PHE A CA 1
ATOM 1605 C C . PHE A 1 208 ? -22.634 -8.098 8.871 1.00 91.56 208 PHE A C 1
ATOM 1607 O O . PHE A 1 208 ? -22.043 -8.971 9.500 1.00 91.56 208 PHE A O 1
ATOM 1614 N N . ALA A 1 209 ? -23.165 -8.314 7.664 1.00 90.50 209 ALA A N 1
ATOM 1615 C CA . ALA A 1 209 ? -23.186 -9.632 7.025 1.00 90.50 209 ALA A CA 1
ATOM 1616 C C . ALA A 1 209 ? -21.785 -10.257 6.867 1.00 90.50 209 ALA A C 1
ATOM 1618 O O . ALA A 1 209 ? -21.631 -11.467 6.983 1.00 90.50 209 ALA A O 1
ATOM 1619 N N . HIS A 1 210 ? -20.764 -9.427 6.636 1.00 92.50 210 HIS A N 1
ATOM 1620 C CA . HIS A 1 210 ? -19.375 -9.856 6.450 1.00 92.50 210 HIS A CA 1
ATOM 1621 C C . HIS A 1 210 ? -18.544 -9.831 7.746 1.00 92.50 210 HIS A C 1
ATOM 1623 O O . HIS A 1 210 ? -17.394 -10.257 7.733 1.00 92.50 210 HIS A O 1
ATOM 1629 N N . LEU A 1 211 ? -19.104 -9.351 8.864 1.00 91.12 211 LEU A N 1
ATOM 1630 C CA . LEU A 1 211 ? -18.442 -9.326 10.173 1.00 91.12 211 LEU A CA 1
ATOM 1631 C C . LEU A 1 211 ? -19.404 -9.834 11.263 1.00 91.12 211 LEU A C 1
ATOM 1633 O O . LEU A 1 211 ? -19.895 -9.050 12.081 1.00 91.12 211 LEU A O 1
ATOM 1637 N N . PRO A 1 212 ? -19.673 -11.151 11.308 1.00 89.69 212 PRO A N 1
ATOM 1638 C CA . PRO A 1 212 ? -20.677 -11.732 12.204 1.00 89.69 212 PRO A CA 1
ATOM 1639 C C . PRO A 1 212 ? -20.328 -11.596 13.694 1.00 89.69 212 PRO A C 1
ATOM 1641 O O . PRO A 1 212 ? -21.212 -11.658 14.543 1.00 89.69 212 PRO A O 1
ATOM 1644 N N . ASN A 1 213 ? -19.054 -11.369 14.023 1.00 91.94 213 ASN A N 1
ATOM 1645 C CA . ASN A 1 213 ? -18.587 -11.198 15.399 1.00 91.94 213 ASN A CA 1
ATOM 1646 C C . ASN A 1 213 ? -18.328 -9.736 15.784 1.00 91.94 213 ASN A C 1
ATOM 1648 O O . ASN A 1 213 ? -17.965 -9.487 16.928 1.00 91.94 213 ASN A O 1
ATOM 1652 N N . TYR A 1 214 ? -18.494 -8.783 14.864 1.00 93.69 214 TYR A N 1
ATOM 1653 C CA . TYR A 1 214 ? -18.178 -7.379 15.122 1.00 93.69 214 TYR A CA 1
ATOM 1654 C C . TYR A 1 214 ? -19.265 -6.703 15.946 1.00 93.69 214 TYR A C 1
ATOM 1656 O O . TYR A 1 214 ? -20.453 -6.836 15.638 1.00 93.69 214 TYR A O 1
ATOM 1664 N N . GLY A 1 215 ? -18.840 -5.910 16.926 1.00 93.56 215 GLY A N 1
ATOM 1665 C CA . GLY A 1 215 ? -19.720 -5.075 17.732 1.00 93.56 215 GLY A CA 1
ATOM 1666 C C . GLY A 1 215 ? -20.002 -5.645 19.123 1.00 93.56 215 GLY A C 1
ATOM 1667 O O . GLY A 1 215 ? -20.031 -6.860 19.313 1.00 93.56 215 GLY A O 1
ATOM 1668 N N . VAL A 1 216 ? -20.242 -4.757 20.089 1.00 93.88 216 VAL A N 1
ATOM 1669 C CA . VAL A 1 216 ? -20.664 -5.102 21.463 1.00 93.88 216 VAL A CA 1
ATOM 1670 C C . VAL A 1 216 ? -22.163 -4.862 21.664 1.00 93.88 216 VAL A C 1
ATOM 1672 O O . VAL A 1 216 ? -22.825 -5.615 22.367 1.00 93.88 216 VAL A O 1
ATOM 1675 N N . GLY A 1 217 ? -22.728 -3.840 21.019 1.00 90.88 217 GLY A N 1
ATOM 1676 C CA . GLY A 1 217 ? -24.134 -3.467 21.179 1.00 90.88 217 GLY A CA 1
ATOM 1677 C C . GLY A 1 217 ? -24.417 -2.705 22.470 1.00 90.88 217 GLY A C 1
ATOM 1678 O O . GLY A 1 217 ? -25.437 -2.939 23.111 1.00 90.88 217 GLY A O 1
ATOM 1679 N N . LEU A 1 218 ? -23.544 -1.767 22.856 1.00 88.25 218 LEU A N 1
ATOM 1680 C CA . LEU A 1 218 ? -23.743 -0.948 24.058 1.00 88.25 218 LEU A CA 1
ATOM 1681 C C . LEU A 1 218 ? -25.096 -0.214 24.055 1.00 88.25 218 LEU A C 1
ATOM 1683 O O . LEU A 1 218 ? -25.728 -0.080 25.098 1.00 88.25 218 LEU A O 1
ATOM 1687 N N . LEU A 1 219 ? -25.567 0.223 22.883 1.00 85.19 219 LEU A N 1
ATOM 1688 C CA . LEU A 1 219 ? -26.846 0.927 22.752 1.00 85.19 219 LEU A CA 1
ATOM 1689 C C . LEU A 1 219 ? -28.057 0.037 23.070 1.00 85.19 219 LEU A C 1
ATOM 1691 O O . LEU A 1 219 ? -29.078 0.551 23.516 1.00 85.19 219 LEU A O 1
ATOM 1695 N N . ASP A 1 220 ? -27.937 -1.287 22.927 1.00 87.06 220 ASP A N 1
ATOM 1696 C CA . ASP A 1 220 ? -29.007 -2.230 23.281 1.00 87.06 220 ASP A CA 1
ATOM 1697 C C . ASP A 1 220 ? -29.210 -2.327 24.810 1.00 87.06 220 ASP A C 1
ATOM 1699 O O . ASP A 1 220 ? -30.189 -2.911 25.280 1.00 87.06 220 ASP A O 1
ATOM 1703 N N . GLN A 1 221 ? -28.292 -1.751 25.595 1.00 85.81 221 GLN A N 1
ATOM 1704 C CA . GLN A 1 221 ? -28.317 -1.730 27.062 1.00 85.81 221 GLN A CA 1
ATOM 1705 C C . GLN A 1 221 ? -28.999 -0.478 27.625 1.00 85.81 221 GLN A C 1
ATOM 1707 O O . GLN A 1 221 ? -29.282 -0.414 28.823 1.00 85.81 221 GLN A O 1
ATOM 1712 N N . ILE A 1 222 ? -29.286 0.515 26.776 1.00 79.44 222 ILE A N 1
ATOM 1713 C CA . ILE A 1 222 ? -30.011 1.726 27.162 1.00 79.44 222 ILE A CA 1
ATOM 1714 C C . ILE A 1 222 ? -31.423 1.285 27.571 1.00 79.44 222 ILE A C 1
ATOM 1716 O O . ILE A 1 222 ? -32.187 0.810 26.732 1.00 79.44 222 ILE A O 1
ATOM 1720 N N . LYS A 1 223 ? -31.755 1.437 28.865 1.00 79.69 223 LYS A N 1
ATOM 1721 C CA . LYS A 1 223 ? -32.982 0.963 29.561 1.00 79.69 223 LYS A CA 1
ATOM 1722 C C . LYS A 1 223 ? -32.963 -0.469 30.109 1.00 79.69 223 LYS A C 1
ATOM 1724 O O . LYS A 1 223 ? -34.002 -0.968 30.539 1.00 79.69 223 LYS A O 1
ATOM 1729 N N . GLN A 1 224 ? -31.813 -1.135 30.129 1.00 82.06 224 GLN A N 1
ATOM 1730 C CA . GLN A 1 224 ? -31.661 -2.379 30.882 1.00 82.06 224 GLN A CA 1
ATOM 1731 C C . GLN A 1 224 ? -31.137 -2.104 32.291 1.00 82.06 224 GLN A C 1
ATOM 1733 O O . GLN A 1 224 ? -30.359 -1.178 32.516 1.00 82.06 224 GLN A O 1
ATOM 1738 N N . LEU A 1 225 ? -31.526 -2.952 33.248 1.00 82.62 225 LEU A N 1
ATOM 1739 C CA . LEU A 1 225 ? -31.018 -2.852 34.611 1.00 82.62 225 LEU A CA 1
ATOM 1740 C C . LEU A 1 225 ? -29.506 -3.108 34.621 1.00 82.62 225 LEU A C 1
ATOM 1742 O O . LEU A 1 225 ? -29.051 -4.209 34.299 1.00 82.62 225 LEU A O 1
ATOM 1746 N N . ALA A 1 226 ? -28.735 -2.119 35.074 1.00 82.00 226 ALA A N 1
ATOM 1747 C CA . ALA A 1 226 ? -27.281 -2.186 35.179 1.00 82.00 226 ALA A CA 1
ATOM 1748 C C . ALA A 1 226 ? -26.822 -3.111 36.325 1.00 82.00 226 ALA A C 1
ATOM 1750 O O . ALA A 1 226 ? -26.255 -2.671 37.327 1.00 82.00 226 ALA A O 1
ATOM 1751 N N . LYS A 1 227 ? -27.061 -4.420 36.207 1.00 87.88 227 LYS A N 1
ATOM 1752 C CA . LYS A 1 227 ? -26.561 -5.415 37.165 1.00 87.88 227 LYS A CA 1
ATOM 1753 C C . LYS A 1 227 ? -25.025 -5.455 37.121 1.00 87.88 227 LYS A C 1
ATOM 1755 O O . LYS A 1 227 ? -24.456 -5.364 36.030 1.00 87.88 227 LYS A O 1
ATOM 1760 N N . PRO A 1 228 ? -24.331 -5.649 38.260 1.00 87.12 228 PRO A N 1
ATOM 1761 C CA . PRO A 1 228 ? -22.871 -5.759 38.278 1.00 87.12 228 PRO A CA 1
ATOM 1762 C C . PRO A 1 228 ? -22.319 -6.807 37.303 1.00 87.12 228 PRO A C 1
ATOM 1764 O O . PRO A 1 228 ? -21.350 -6.525 36.604 1.00 87.12 228 PRO A O 1
ATOM 1767 N N . SER A 1 229 ? -22.979 -7.966 37.194 1.00 88.69 229 SER A N 1
ATOM 1768 C CA . SER A 1 229 ? -22.597 -9.036 36.265 1.00 88.69 229 SER A CA 1
ATOM 1769 C C . SER A 1 229 ? -22.696 -8.609 34.800 1.00 88.69 229 SER A C 1
ATOM 1771 O O . SER A 1 229 ? -21.753 -8.806 34.045 1.00 88.69 229 SER A O 1
ATOM 1773 N N . VAL A 1 230 ? -23.795 -7.954 34.412 1.00 88.19 230 VAL A N 1
ATOM 1774 C CA . VAL A 1 230 ? -24.011 -7.452 33.044 1.00 88.19 230 VAL A CA 1
ATOM 1775 C C . VAL A 1 230 ? -22.949 -6.417 32.677 1.00 88.19 230 VAL A C 1
ATOM 1777 O O . VAL A 1 230 ? -22.344 -6.504 31.611 1.00 88.19 230 VAL A O 1
ATOM 1780 N N . ARG A 1 231 ? -22.646 -5.482 33.588 1.00 88.50 231 ARG A N 1
ATOM 1781 C CA . ARG A 1 231 ? -21.585 -4.487 33.373 1.00 88.50 231 ARG A CA 1
ATOM 1782 C C . ARG A 1 231 ? -20.218 -5.135 33.163 1.00 88.50 231 ARG A C 1
ATOM 1784 O O . ARG A 1 231 ? -19.481 -4.717 32.276 1.00 88.50 231 ARG A O 1
ATOM 1791 N N . GLN A 1 232 ? -19.885 -6.144 33.966 1.00 91.00 232 GLN A N 1
ATOM 1792 C CA . GLN A 1 232 ? -18.617 -6.858 33.844 1.00 91.00 232 GLN A CA 1
ATOM 1793 C C . GLN A 1 232 ? -18.521 -7.610 32.510 1.00 91.00 232 GLN A C 1
ATOM 1795 O O . GLN A 1 232 ? -17.479 -7.553 31.860 1.00 91.00 232 GLN A O 1
ATOM 1800 N N . THR A 1 233 ? -19.607 -8.254 32.069 1.00 91.06 233 THR A N 1
ATOM 1801 C CA . THR A 1 233 ? -19.664 -8.927 30.765 1.00 91.06 233 THR A CA 1
ATOM 1802 C C . THR A 1 233 ? -19.462 -7.943 29.614 1.00 91.06 233 THR A C 1
ATOM 1804 O O . THR A 1 233 ? -18.589 -8.170 28.783 1.00 91.06 233 THR A O 1
ATOM 1807 N N . ILE A 1 234 ? -20.189 -6.821 29.589 1.00 91.00 234 ILE A N 1
ATOM 1808 C CA . ILE A 1 234 ? -20.077 -5.824 28.508 1.00 91.00 234 ILE A CA 1
ATOM 1809 C C . ILE A 1 234 ? -18.671 -5.208 28.467 1.00 91.00 234 ILE A C 1
ATOM 1811 O O . ILE A 1 234 ? -18.113 -5.014 27.388 1.00 91.00 234 ILE A O 1
ATOM 1815 N N . ALA A 1 235 ? -18.080 -4.910 29.629 1.00 92.75 235 ALA A N 1
ATOM 1816 C CA . ALA A 1 235 ? -16.714 -4.397 29.697 1.00 92.75 235 ALA A CA 1
ATOM 1817 C C . ALA A 1 235 ? -15.710 -5.391 29.087 1.00 92.75 235 ALA A C 1
ATOM 1819 O O . ALA A 1 235 ? -14.896 -5.002 28.252 1.00 92.75 235 ALA A O 1
ATOM 1820 N N . ALA A 1 236 ? -15.823 -6.677 29.433 1.00 94.25 236 ALA A N 1
ATOM 1821 C CA . ALA A 1 236 ? -14.961 -7.727 28.894 1.00 94.25 236 ALA A CA 1
ATOM 1822 C C . ALA A 1 236 ? -15.150 -7.932 27.378 1.00 94.25 236 ALA A C 1
ATOM 1824 O O . ALA A 1 236 ? -14.174 -8.095 26.644 1.00 94.25 236 ALA A O 1
ATOM 1825 N N . GLU A 1 237 ? -16.390 -7.888 26.882 1.00 93.62 237 GLU A N 1
ATOM 1826 C CA . GLU A 1 237 ? -16.673 -7.982 25.445 1.00 93.62 237 GLU A CA 1
ATOM 1827 C C . GLU A 1 237 ? -16.104 -6.791 24.667 1.00 93.62 237 GLU A C 1
ATOM 1829 O O . GLU A 1 237 ? -15.542 -6.969 23.584 1.00 93.62 237 GLU A O 1
ATOM 1834 N N . ALA A 1 238 ? -16.180 -5.583 25.226 1.00 94.50 238 ALA A N 1
ATOM 1835 C CA . ALA A 1 238 ? -15.556 -4.416 24.619 1.00 94.50 238 ALA A CA 1
ATOM 1836 C C . ALA A 1 238 ? -14.032 -4.487 24.624 1.00 94.50 238 ALA A C 1
ATOM 1838 O O . ALA A 1 238 ? -13.422 -4.139 23.617 1.00 94.50 238 ALA A O 1
ATOM 1839 N N . GLU A 1 239 ? -13.405 -4.973 25.698 1.00 95.88 239 GLU A N 1
ATOM 1840 C CA . GLU A 1 239 ? -11.960 -5.225 25.691 1.00 95.88 239 GLU A CA 1
ATOM 1841 C C . GLU A 1 239 ? -11.571 -6.199 24.580 1.00 95.88 239 GLU A C 1
ATOM 1843 O O . GLU A 1 239 ? -10.596 -5.958 23.870 1.00 95.88 239 GLU A O 1
ATOM 1848 N N . ALA A 1 240 ? -12.333 -7.283 24.402 1.00 94.62 240 ALA A N 1
ATOM 1849 C CA . ALA A 1 240 ? -12.098 -8.242 23.328 1.00 94.62 240 ALA A CA 1
ATOM 1850 C C . ALA A 1 240 ? -12.209 -7.584 21.945 1.00 94.62 240 ALA A C 1
ATOM 1852 O O . ALA A 1 240 ? -11.293 -7.717 21.140 1.00 94.62 240 ALA A O 1
ATOM 1853 N N . GLN A 1 241 ? -13.269 -6.809 21.702 1.00 94.56 241 GLN A N 1
ATOM 1854 C CA . GLN A 1 241 ? -13.483 -6.114 20.429 1.00 94.56 241 GLN A CA 1
ATOM 1855 C C . GLN A 1 241 ? -12.415 -5.052 20.137 1.00 94.56 241 GLN A C 1
ATOM 1857 O O . GLN A 1 241 ? -11.930 -4.965 19.013 1.00 94.56 241 GLN A O 1
ATOM 1862 N N . ILE A 1 242 ? -12.028 -4.237 21.120 1.00 94.62 242 ILE A N 1
ATOM 1863 C CA . ILE A 1 242 ? -11.027 -3.173 20.927 1.00 94.62 242 ILE A CA 1
ATOM 1864 C C . ILE A 1 242 ? -9.629 -3.767 20.715 1.00 94.62 242 ILE A C 1
ATOM 1866 O O . ILE A 1 242 ? -8.816 -3.189 19.995 1.00 94.62 242 ILE A O 1
ATOM 1870 N N . ARG A 1 243 ? -9.340 -4.939 21.292 1.00 94.69 243 ARG A N 1
ATOM 1871 C CA . ARG A 1 243 ? -8.072 -5.652 21.078 1.00 94.69 243 ARG A CA 1
ATOM 1872 C C . ARG A 1 243 ? -7.890 -6.132 19.634 1.00 94.69 243 ARG A C 1
ATOM 1874 O O . ARG A 1 243 ? -6.756 -6.309 19.209 1.00 94.69 243 ARG A O 1
ATOM 1881 N N . GLU A 1 244 ? -8.975 -6.304 18.881 1.00 92.38 244 GLU A N 1
ATOM 1882 C CA . GLU A 1 244 ? -8.919 -6.624 17.449 1.00 92.38 244 GLU A CA 1
ATOM 1883 C C . GLU A 1 244 ? -8.543 -5.417 16.569 1.00 92.38 244 GLU A C 1
ATOM 1885 O O . GLU A 1 244 ? -8.310 -5.590 15.372 1.00 92.38 244 GLU A O 1
ATOM 1890 N N . GLU A 1 245 ? -8.494 -4.195 17.111 1.00 91.19 245 GLU A N 1
ATOM 1891 C CA . GLU A 1 245 ? -8.005 -3.039 16.355 1.00 91.19 245 GLU A CA 1
ATOM 1892 C C . GLU A 1 245 ? -6.490 -3.158 16.104 1.00 91.19 245 GLU A C 1
ATOM 1894 O O . GLU A 1 245 ? -5.731 -3.363 17.058 1.00 91.19 245 GLU A O 1
ATOM 1899 N N . PRO A 1 246 ? -6.017 -2.987 14.852 1.00 88.62 246 PRO A N 1
ATOM 1900 C CA . PRO A 1 246 ? -4.608 -3.170 14.502 1.00 88.62 246 PRO A CA 1
ATOM 1901 C C . PRO A 1 246 ? -3.643 -2.310 15.323 1.00 88.62 246 PRO A C 1
ATOM 1903 O O . PRO A 1 246 ? -2.522 -2.745 15.607 1.00 88.62 246 PRO A O 1
ATOM 1906 N N . GLU A 1 247 ? -4.056 -1.102 15.714 1.00 90.00 247 GLU A N 1
ATOM 1907 C CA . GLU A 1 247 ? -3.242 -0.174 16.497 1.00 90.00 247 GLU A CA 1
ATOM 1908 C C . GLU A 1 247 ? -3.204 -0.484 18.003 1.00 90.00 247 GLU A C 1
ATOM 1910 O O . GLU A 1 247 ? -2.339 0.057 18.696 1.00 90.00 247 GLU A O 1
ATOM 1915 N N . THR A 1 248 ? -4.078 -1.350 18.525 1.00 92.44 248 THR A N 1
ATOM 1916 C CA . THR A 1 248 ? -4.149 -1.674 19.959 1.00 92.44 248 THR A CA 1
ATOM 1917 C C . THR A 1 248 ? -3.040 -2.652 20.363 1.00 92.44 248 THR A C 1
ATOM 1919 O O . THR A 1 248 ? -2.828 -3.683 19.728 1.00 92.44 248 THR A O 1
ATOM 1922 N N . ILE A 1 249 ? -2.326 -2.347 21.452 1.00 92.69 249 ILE A N 1
ATOM 1923 C CA . ILE A 1 249 ? -1.420 -3.280 22.150 1.00 92.69 249 ILE A CA 1
ATOM 1924 C C . ILE A 1 249 ? -2.152 -3.902 23.333 1.00 92.69 249 ILE A C 1
ATOM 1926 O O . ILE A 1 249 ? -2.202 -5.118 23.486 1.00 92.69 249 ILE A O 1
ATOM 1930 N N . ASN A 1 250 ? -2.701 -3.046 24.191 1.00 93.44 250 ASN A N 1
ATOM 1931 C CA . ASN A 1 250 ? -3.423 -3.456 25.381 1.00 93.44 250 ASN A CA 1
ATOM 1932 C C . ASN A 1 250 ? -4.598 -2.511 25.609 1.00 93.44 250 ASN A C 1
ATOM 1934 O O . ASN A 1 250 ? -4.533 -1.340 25.239 1.00 93.44 250 ASN A O 1
ATOM 1938 N N . VAL A 1 251 ? -5.661 -3.009 26.224 1.00 96.56 251 VAL A N 1
ATOM 1939 C CA . VAL A 1 251 ? -6.855 -2.227 26.524 1.00 96.56 251 VAL A CA 1
ATOM 1940 C C . VAL A 1 251 ? -7.474 -2.712 27.823 1.00 96.56 251 VAL A C 1
ATOM 1942 O O . VAL A 1 251 ? -7.552 -3.914 28.070 1.00 96.56 251 VAL A O 1
ATOM 1945 N N . GLN A 1 252 ? -7.918 -1.751 28.622 1.00 96.19 252 GLN A N 1
ATOM 1946 C CA . GLN A 1 252 ? -8.755 -1.961 29.785 1.00 96.19 252 GLN A CA 1
ATOM 1947 C C . GLN A 1 252 ? -10.021 -1.124 29.639 1.00 96.19 252 GLN A C 1
ATOM 1949 O O . GLN A 1 252 ? -9.965 0.062 29.296 1.00 96.19 252 GLN A O 1
ATOM 1954 N N . VAL A 1 253 ? -11.156 -1.738 29.935 1.00 94.88 253 VAL A N 1
ATOM 1955 C CA . VAL A 1 253 ? -12.458 -1.090 29.921 1.00 94.88 253 VAL A CA 1
ATOM 1956 C C . VAL A 1 253 ? -13.086 -1.201 31.298 1.00 94.88 253 VAL A C 1
ATOM 1958 O O . VAL A 1 253 ? -13.175 -2.274 31.886 1.00 94.88 253 VAL A O 1
ATOM 1961 N N . THR A 1 254 ? -13.568 -0.076 31.815 1.00 92.12 254 THR A N 1
ATOM 1962 C CA . THR A 1 254 ? -14.284 -0.033 33.093 1.00 92.12 254 THR A CA 1
ATOM 1963 C C . THR A 1 254 ? -15.593 0.721 32.950 1.00 92.12 254 THR A C 1
ATOM 1965 O O . THR A 1 254 ? -15.663 1.730 32.254 1.00 92.12 254 THR A O 1
ATOM 1968 N N . ILE A 1 255 ? -16.638 0.233 33.619 1.00 90.00 255 ILE A N 1
ATOM 1969 C CA . ILE A 1 255 ? -17.939 0.903 33.669 1.00 90.00 255 ILE A CA 1
ATOM 1970 C C . ILE A 1 255 ? -18.122 1.471 35.070 1.00 90.00 255 ILE A C 1
ATOM 1972 O O . ILE A 1 255 ? -18.256 0.718 36.036 1.00 90.00 255 ILE A O 1
ATOM 1976 N N . THR A 1 256 ? -18.126 2.795 35.187 1.00 88.38 256 THR A N 1
ATOM 1977 C CA . THR A 1 256 ? -18.241 3.499 36.472 1.00 88.38 256 THR A CA 1
ATOM 1978 C C . THR A 1 256 ? -19.509 4.332 36.515 1.00 88.38 256 THR A C 1
ATOM 1980 O O . THR A 1 256 ? -19.771 5.073 35.574 1.00 88.38 256 THR A O 1
ATOM 1983 N N . ALA A 1 257 ? -20.281 4.250 37.598 1.00 86.19 257 ALA A N 1
ATOM 1984 C CA . ALA A 1 257 ? -21.426 5.138 37.796 1.00 86.19 257 ALA A CA 1
ATOM 1985 C C . ALA A 1 257 ? -20.971 6.603 37.918 1.00 86.19 257 ALA A C 1
ATOM 1987 O O . ALA A 1 257 ? -19.890 6.881 38.448 1.00 86.19 257 ALA A O 1
ATOM 1988 N N . HIS A 1 258 ? -21.799 7.532 37.445 1.00 85.94 258 HIS A N 1
ATOM 1989 C CA . HIS A 1 258 ? -21.628 8.952 37.718 1.00 85.94 258 HIS A CA 1
ATOM 1990 C C . HIS A 1 258 ? -21.805 9.199 39.220 1.00 85.94 258 HIS A C 1
ATOM 1992 O O . HIS A 1 258 ? -22.692 8.629 39.851 1.00 85.94 258 HIS A O 1
ATOM 1998 N N . SER A 1 259 ? -20.970 10.056 39.807 1.00 81.75 259 SER A N 1
ATOM 1999 C CA . SER A 1 259 ? -20.981 10.302 41.255 1.00 81.75 259 SER A CA 1
ATOM 2000 C C . SER A 1 259 ? -22.267 10.973 41.745 1.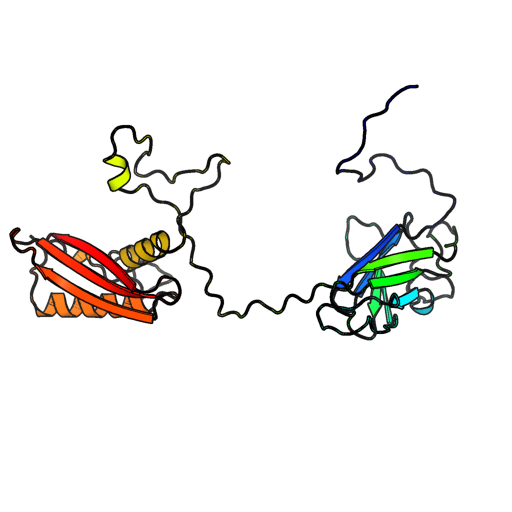00 81.75 259 SER A C 1
ATOM 2002 O O . SER A 1 259 ? -22.677 10.750 42.879 1.00 81.75 259 SER A O 1
ATOM 2004 N N . THR A 1 260 ? -22.895 11.794 40.902 1.00 83.38 260 THR A N 1
ATOM 2005 C CA . THR A 1 260 ? -24.070 12.605 41.271 1.00 83.38 260 THR A CA 1
ATOM 2006 C C . THR A 1 260 ? -25.330 12.346 40.443 1.00 83.38 260 THR A C 1
ATOM 2008 O O . THR A 1 260 ? -26.402 12.787 40.841 1.00 83.38 260 THR A O 1
ATOM 2011 N N . ALA A 1 261 ? -25.235 11.643 39.309 1.00 81.75 261 ALA A N 1
ATOM 2012 C CA . ALA A 1 261 ? -26.361 11.429 38.401 1.00 81.75 261 ALA A CA 1
ATOM 2013 C C . ALA A 1 261 ? -26.762 9.954 38.455 1.00 81.75 261 ALA A C 1
ATOM 2015 O O . ALA A 1 261 ? -26.039 9.086 37.963 1.00 81.75 261 ALA A O 1
ATOM 2016 N N . SER A 1 262 ? -27.896 9.670 39.098 1.00 79.75 262 SER A N 1
ATOM 2017 C CA . SER A 1 262 ? -28.432 8.309 39.171 1.00 79.75 262 SER A CA 1
ATOM 2018 C C . SER A 1 262 ? -28.748 7.791 37.768 1.00 79.75 262 SER A C 1
ATOM 2020 O O . SER A 1 262 ? -29.225 8.546 36.927 1.00 79.75 262 SER A O 1
ATOM 2022 N N . GLY A 1 263 ? -28.459 6.517 37.507 1.00 77.69 263 GLY A N 1
ATOM 2023 C CA . GLY A 1 263 ? -28.699 5.890 36.202 1.00 77.69 263 GLY A CA 1
ATOM 2024 C C . GLY A 1 263 ? -27.669 6.229 35.117 1.00 77.69 263 GLY A C 1
ATOM 2025 O O . GLY A 1 263 ? -27.640 5.552 34.092 1.00 77.69 263 GLY A O 1
ATOM 2026 N N . LEU A 1 264 ? -26.765 7.191 35.333 1.00 83.75 264 LEU A N 1
ATOM 2027 C CA . LEU A 1 264 ? -25.701 7.506 34.380 1.00 83.75 264 LEU A CA 1
ATOM 2028 C C . LEU A 1 264 ? -24.434 6.696 34.678 1.00 83.75 264 LEU A C 1
ATOM 2030 O O . LEU A 1 264 ? -23.910 6.706 35.793 1.00 83.75 264 LEU A O 1
ATOM 2034 N N . PHE A 1 265 ? -23.901 6.031 33.658 1.00 85.81 265 PHE A N 1
ATOM 2035 C CA . PHE A 1 265 ? -22.643 5.296 33.710 1.00 85.81 265 PHE A CA 1
ATOM 2036 C C . PHE A 1 265 ? -21.666 5.831 32.662 1.00 85.81 265 PHE A C 1
ATOM 2038 O O . PHE A 1 265 ? -22.055 6.242 31.576 1.00 85.81 265 PHE A O 1
ATOM 2045 N N . PHE A 1 266 ? -20.375 5.789 32.971 1.00 87.12 266 PHE A N 1
ATOM 2046 C CA . PHE A 1 266 ? -19.303 6.041 32.017 1.00 87.12 266 PHE A CA 1
ATOM 2047 C C . PHE A 1 266 ? -18.614 4.749 31.643 1.00 87.12 266 PHE A C 1
ATOM 2049 O O . PHE A 1 266 ? -18.149 4.003 32.507 1.00 87.12 266 PHE A O 1
ATOM 2056 N N . PHE A 1 267 ? -18.504 4.544 30.342 1.00 88.44 267 PHE A N 1
ATOM 2057 C CA . PHE A 1 267 ? -17.681 3.528 29.732 1.00 88.44 267 PHE A CA 1
ATOM 2058 C C . PHE A 1 267 ? -16.286 4.107 29.500 1.00 88.44 267 PHE A C 1
ATOM 2060 O O . PHE A 1 267 ? -16.069 4.872 28.561 1.00 88.44 267 PHE A O 1
ATOM 2067 N N . ARG A 1 268 ? -15.352 3.791 30.394 1.00 91.69 268 ARG A N 1
ATOM 2068 C CA . ARG A 1 268 ? -13.987 4.315 30.367 1.00 91.69 268 ARG A CA 1
ATOM 2069 C C . ARG A 1 268 ? -13.056 3.316 29.710 1.00 91.69 268 ARG A C 1
ATOM 2071 O O . ARG A 1 268 ? -12.819 2.237 30.256 1.00 91.69 268 ARG A O 1
ATOM 2078 N N . VAL A 1 269 ? -12.508 3.696 28.567 1.00 93.88 269 VAL A N 1
ATOM 2079 C CA . VAL A 1 269 ? -11.535 2.923 27.799 1.00 93.88 269 VAL A CA 1
ATOM 2080 C C . VAL A 1 269 ? -10.153 3.518 28.027 1.00 93.88 269 VAL A C 1
ATOM 2082 O O . VAL A 1 269 ? -9.932 4.700 27.770 1.00 93.88 269 VAL A O 1
ATOM 2085 N N . LYS A 1 270 ? -9.207 2.688 28.463 1.00 95.31 270 LYS A N 1
ATOM 2086 C CA . LYS A 1 270 ? -7.778 3.007 28.510 1.00 95.31 270 LYS A CA 1
ATOM 2087 C C . LYS A 1 270 ? -7.037 2.028 27.615 1.00 95.31 270 LYS A C 1
ATOM 2089 O O . LYS A 1 270 ? -7.017 0.836 27.902 1.00 95.31 270 LYS A O 1
ATOM 2094 N N . ALA A 1 271 ? -6.444 2.516 26.534 1.00 94.81 271 ALA A N 1
ATOM 2095 C CA . ALA A 1 271 ? -5.739 1.698 25.557 1.00 94.81 271 ALA A CA 1
ATOM 2096 C C . ALA A 1 271 ? -4.278 2.139 25.425 1.00 94.81 271 ALA A C 1
ATOM 2098 O O . ALA A 1 271 ? -3.997 3.325 25.279 1.00 94.81 271 ALA A O 1
ATOM 2099 N N . ARG A 1 272 ? -3.354 1.177 25.405 1.00 93.38 272 ARG A N 1
ATOM 2100 C CA . ARG A 1 272 ? -1.989 1.376 24.916 1.00 93.38 272 ARG A CA 1
ATOM 2101 C C . ARG A 1 272 ? -1.974 1.062 23.430 1.00 93.38 272 ARG A C 1
ATOM 2103 O O . ARG A 1 272 ? -2.362 -0.037 23.035 1.00 93.38 272 ARG A O 1
ATOM 2110 N N . THR A 1 273 ? -1.495 1.993 22.620 1.00 91.69 273 THR A N 1
ATOM 2111 C CA . THR A 1 273 ? -1.433 1.851 21.162 1.00 91.69 273 THR A CA 1
ATOM 2112 C C . THR A 1 273 ? 0.004 1.712 20.667 1.00 91.69 273 THR A C 1
ATOM 2114 O O . THR A 1 273 ? 0.951 2.121 21.342 1.00 91.69 273 THR A O 1
ATOM 2117 N N . LYS A 1 274 ? 0.165 1.138 19.472 1.00 86.62 274 LYS A N 1
ATOM 2118 C CA . LYS A 1 274 ? 1.462 0.964 18.797 1.00 86.62 274 LYS A CA 1
ATOM 2119 C C . LYS A 1 274 ? 2.050 2.278 18.288 1.00 86.62 274 LYS A C 1
ATOM 2121 O O . LYS A 1 274 ? 3.264 2.385 18.180 1.00 86.62 274 LYS A O 1
ATOM 2126 N N . VAL A 1 275 ? 1.191 3.253 17.988 1.00 84.56 275 VAL A N 1
ATOM 2127 C CA . VAL A 1 275 ? 1.572 4.499 17.304 1.00 84.56 275 VAL A CA 1
ATOM 2128 C C . VAL A 1 275 ? 1.435 5.725 18.211 1.00 84.56 275 VAL A C 1
ATOM 2130 O O . VAL A 1 275 ? 2.308 6.584 18.208 1.00 84.56 275 VAL A O 1
ATOM 2133 N N . PHE A 1 276 ? 0.374 5.813 19.020 1.00 83.88 276 PHE A N 1
ATOM 2134 C CA . PHE A 1 276 ? -0.001 7.046 19.732 1.00 83.88 276 PHE A CA 1
ATOM 2135 C C . PHE A 1 276 ? 0.327 7.032 21.234 1.00 83.88 276 PHE A C 1
ATOM 2137 O O . PHE A 1 276 ? 0.041 8.001 21.932 1.00 83.88 276 PHE A O 1
ATOM 2144 N N . GLY A 1 277 ? 0.890 5.940 21.761 1.00 88.12 277 GLY A N 1
ATOM 2145 C CA . GLY A 1 277 ? 1.085 5.766 23.202 1.00 88.12 277 GLY A CA 1
ATOM 2146 C C . GLY A 1 277 ? -0.228 5.472 23.935 1.00 88.12 277 GLY A C 1
ATOM 2147 O O . GLY A 1 277 ? -1.024 4.654 23.464 1.00 88.12 277 GLY A O 1
ATOM 2148 N N . ASP A 1 278 ? -0.431 6.094 25.097 1.00 90.81 278 ASP A N 1
ATOM 2149 C CA . ASP A 1 278 ? -1.612 5.877 25.941 1.00 90.81 278 ASP A CA 1
ATOM 2150 C C . ASP A 1 278 ? -2.790 6.751 25.497 1.00 90.81 278 ASP A C 1
ATOM 2152 O O . ASP A 1 278 ? -2.692 7.973 25.407 1.00 90.81 278 ASP A O 1
ATOM 2156 N N . VAL A 1 279 ? -3.934 6.114 25.261 1.00 89.81 279 VAL A N 1
ATOM 2157 C CA . VAL A 1 279 ? -5.176 6.750 24.823 1.00 89.81 279 VAL A CA 1
ATOM 2158 C C . VAL A 1 279 ? -6.267 6.472 25.845 1.00 89.81 279 VAL A C 1
ATOM 2160 O O . VAL A 1 279 ? -6.500 5.325 26.220 1.00 89.81 279 VAL A O 1
ATOM 2163 N N . SER A 1 280 ? -6.967 7.525 26.266 1.00 89.94 280 SER A N 1
ATOM 2164 C CA . SER A 1 280 ? -8.167 7.419 27.102 1.00 89.94 280 SER A CA 1
ATOM 2165 C C . SER A 1 280 ? -9.390 7.960 26.366 1.00 89.94 280 SER A C 1
ATOM 2167 O O . SER A 1 280 ? -9.297 8.949 25.630 1.00 89.94 280 SER A O 1
ATOM 2169 N N . LEU A 1 281 ? -10.524 7.293 26.554 1.00 87.38 281 LEU A N 1
ATOM 2170 C CA . LEU A 1 281 ? -11.815 7.672 25.995 1.00 87.38 281 LEU A CA 1
ATOM 2171 C C . LEU A 1 281 ? -12.918 7.344 27.000 1.00 87.38 281 LEU A C 1
ATOM 2173 O O . LEU A 1 281 ? -13.030 6.199 27.431 1.00 87.38 281 LEU A O 1
ATOM 2177 N N . ASP A 1 282 ? -13.762 8.328 27.290 1.00 85.31 282 ASP A N 1
ATOM 2178 C CA . ASP A 1 282 ? -14.941 8.161 28.133 1.00 85.31 282 ASP A CA 1
ATOM 2179 C C . ASP A 1 282 ? -16.197 8.298 27.267 1.00 85.31 282 ASP A C 1
ATOM 2181 O O . ASP A 1 282 ? -16.376 9.299 26.574 1.00 85.31 282 ASP A O 1
ATOM 2185 N N . ILE A 1 283 ? -17.061 7.283 27.293 1.00 83.88 283 ILE A N 1
ATOM 2186 C CA . ILE A 1 283 ? -18.336 7.276 26.565 1.00 83.88 283 ILE A CA 1
ATOM 2187 C C . ILE A 1 283 ? -19.470 7.240 27.599 1.00 83.88 283 ILE A C 1
ATOM 2189 O O . ILE A 1 283 ? -19.548 6.278 28.370 1.00 83.88 283 ILE A O 1
ATOM 2193 N N . PRO A 1 284 ? -20.341 8.260 27.662 1.00 81.38 284 PRO A N 1
ATOM 2194 C CA . PRO A 1 284 ? -21.485 8.240 28.564 1.00 81.38 284 PRO A CA 1
ATOM 2195 C C . PRO A 1 284 ? -22.542 7.226 28.098 1.00 81.38 284 PRO A C 1
ATOM 2197 O O . PRO A 1 284 ? -22.818 7.098 26.906 1.00 81.38 284 PRO A O 1
ATOM 2200 N N . LEU A 1 285 ? -23.148 6.524 29.055 1.00 76.75 285 LEU A N 1
ATOM 2201 C CA . LEU A 1 285 ? -24.268 5.606 28.873 1.00 76.75 285 LEU A CA 1
ATOM 2202 C C . LEU A 1 285 ? -25.341 5.897 29.922 1.00 76.75 285 LEU A C 1
ATOM 2204 O O . LEU A 1 285 ? -25.133 5.680 31.116 1.00 76.75 285 LEU A O 1
ATOM 2208 N N . GLU A 1 286 ? -26.507 6.338 29.471 1.00 67.69 286 GLU A N 1
ATOM 2209 C CA . GLU A 1 286 ? -27.668 6.537 30.333 1.00 67.69 286 GLU A CA 1
ATOM 2210 C C . GLU A 1 286 ? -28.491 5.242 30.411 1.00 67.69 286 GLU A C 1
ATOM 2212 O O . GLU A 1 286 ? -28.885 4.662 29.396 1.00 67.69 286 GLU A O 1
ATOM 2217 N N . THR A 1 287 ? -28.725 4.764 31.629 1.00 60.88 287 THR A N 1
ATOM 2218 C CA . THR A 1 287 ? -29.625 3.643 31.926 1.00 60.88 287 THR A CA 1
ATOM 2219 C C . THR A 1 287 ? -30.860 4.193 32.632 1.00 60.88 287 THR A C 1
ATOM 2221 O O . THR A 1 287 ? -30.732 5.080 33.475 1.00 60.88 287 THR A O 1
ATOM 2224 N N . ALA A 1 288 ? -32.041 3.709 32.240 1.00 53.38 288 ALA A N 1
ATOM 2225 C CA . ALA A 1 288 ? -33.317 4.097 32.844 1.00 53.38 288 ALA A CA 1
ATOM 2226 C C . ALA A 1 288 ? -33.588 3.329 34.142 1.00 53.38 288 ALA A C 1
ATOM 2228 O O . ALA A 1 288 ? -33.133 2.164 34.235 1.00 53.38 288 ALA A O 1
#

Foldseek 3Di:
DDDDDDDDDDDPPDPDDPDPDLAKAFPAWEAPDQFKIKIAIPAAWQADCPLPQQHQFPQVQKAKAWDPPFAAPVRHAWDGWGFDTKAQDPDPVRRRRMIMTGIPGGTGAPPTKIKMWGHNYAGPVGRTHDTYIHMYGGHHPDPPPPPPPPAFDKAFDADDPVLVVDPPRPDDHPDFDADPVRHGHIDTDPVVLVVVLVCQACDDQCPDVVHNGGHLNLVVQAAPDPDVVVQVVSQVSSQVRSCPPSFFPGKGWHWAADPPDPQKIWTWMWTATPPPGIDIDIDIGGYD

Secondary structure (DSSP, 8-state):
---------S----SS-----SSB-EEEEEEEETTEEEEEESS-B---SS--TT-TT-GGGEEEEEPTT-B-TTSSBPPP--EEEEEE---TTTTTSEEEEEESSPPPPTT-EEEEEE-S-BBTTSPBB-SEEEEEEPPP--PPPPTT--PPPPEE----TTGGGSTT----TTS--B-TTSSBPEE-HHHHHHHHHHHHHHSPTT-BTTBTT-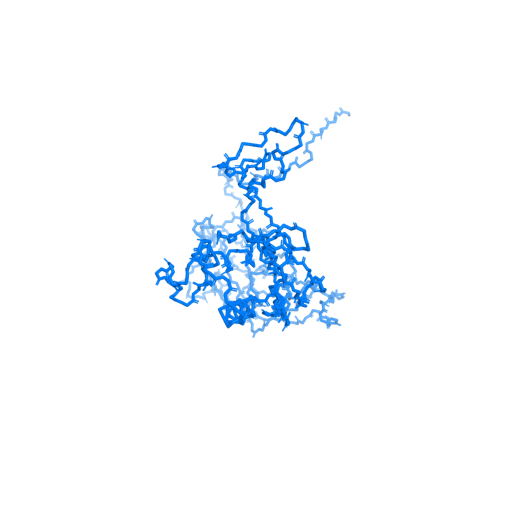---GGGGTTS---HHHHHHHHHHHHHHHHTSTTEEEEEEEEEE-SSSTTEEEEEEEEEETTTEEEEEEEEEE--

Radius of gyration: 32.26 Å; chains: 1; bounding box: 66×56×85 Å

Sequence (288 aa):
MISGWGIGPYGRVGWGVSAPSDKLILLSAEAIRENCVRLNFNQVLAYTDVRGLVDAADPENYAIEPVEGTIGEDGLPARPVFPVLVEQTTDPFVNGRSIDVWLDRRLSPYPAQYRAFARRSVAANGVPLLNESAFFFGVNWQPPTPANAIAPATDFANPGYESSAIPGSTQILGVYPTTSQGDYATDRDLVSYKKRIIRRITTRRGRFAHLPNYGVGLLDQIKQLAKPSVRQTIAAEAEAQIREEPETINVQVTITAHSTASGLFFFRVKARTKVFGDVSLDIPLETA